Protein 2YIQ (pdb70)

Radius of gyration: 21.08 Å; Cα contacts (8 Å, |Δi|>4): 429; chains: 1; bounding box: 54×56×59 Å

Nearest PDB structures (foldseek):
  2yiq-assembly1_A-2  TM=1.004E+00  e=1.165E-51  Homo sapiens
  2ycf-assembly1_A  TM=1.003E+00  e=6.231E-49  Homo sapiens
  2ycr-assembly1_A-2  TM=1.003E+00  e=1.404E-48  Homo sapiens
  2yir-assembly1_A  TM=9.998E-01  e=2.165E-48  Homo sapiens
  2w7x-assembly1_A  TM=1.000E+00  e=4.621E-48  Homo sapiens

Sequence (280 aa):
VYPKALRDEYIMSKTLGGEVKLAFERKTCKKVAIKIISKVETEIEILKKLNHPCIIKIKNFFDAEDYYIVLELMEGGELFDKVVGNKRLKEATCKLYFYQMLLAVQYLHENGIIHRDLKPENVLLSSQEEDCLIKITDFGHSSKILGETSLMRTLCGTPTYLAPEVLVSVGTAGYNRAVDCWSLGVILFICLSGYPPFSEHRTQVSLKDQITSGKYNFIPEVWAEVSEKALDLVKKLLVVDPKARFTTEEALRHPWLQDEDMKRKFQDLLSEENESTALPQ

Foldseek 3Di:
DDDPVCVVFWAWDDFPEVTKTWIAGPVPRDIKIKNWAAPDVVQLVVLDPDDDQQAWHWDDWDDDNIIITITHDQAQAFQCVCLPPLHADDQLLLLLQLLSVLVQLVSQVVQQKAQLDDDRNQWGFNHVDSLTGIHGDDSPPMDGDDDDPLNVVVVDDCPPPDVVSVVCVVPPPLPSLSSLLNSLQRSVSRQQSDGQADPPPDDADSVRCLLVLPGDDDCVSCVPPDPQSVVLSSLSSDNRSVSRDHSVRSCVGPSNPDPVSVVSSVVNVVVVDDDDDDDD

Organism: Homo sapiens (NCBI:txid9606)

CATH classification: 3.30.200.20 (+1 more: 1.10.510.10)

Solvent-accessible surface area: 16206 Å² total; per-residue (Å²): 193,60,28,170,60,0,128,113,71,5,92,32,45,129,67,77,64,81,81,44,34,18,0,65,25,118,188,72,105,149,109,2,9,0,67,22,45,81,140,59,115,71,12,8,107,0,6,123,115,11,110,26,45,0,2,2,73,19,101,35,48,26,82,34,159,35,47,12,4,0,16,44,33,17,100,11,33,58,0,73,79,69,10,66,67,119,106,73,23,122,46,68,2,2,26,5,3,1,21,0,2,0,30,0,0,35,41,0,17,123,70,17,0,2,0,101,31,11,79,14,64,11,0,31,0,32,35,150,123,83,55,1,4,0,4,1,20,42,3,46,106,14,125,100,63,60,126,69,77,26,93,130,50,69,117,48,119,67,101,212,51,37,96,115,43,84,117,47,61,45,82,53,54,86,97,96,8,72,0,3,39,27,1,0,33,3,1,0,28,3,2,5,6,22,60,1,21,30,113,137,223,61,184,79,55,66,148,70,11,66,82,62,13,153,51,70,83,55,79,130,40,8,89,130,17,45,160,112,0,25,52,0,0,100,73,0,9,43,70,73,50,101,65,20,34,52,2,68,64,0,25,166,8,70,4,0,105,37,151,117,14,65,158,76,4,92,55,14,29,83,139,68,94,170,103,120,102,142,128,223

InterPro domains:
  IPR000253 Forkhead-associated (FHA) domain [PF00498] (113-191)
  IPR000253 Forkhead-associated (FHA) domain [PS50006] (113-175)
  IPR000253 Forkhead-associated (FHA) domain [SM00240] (112-175)
  IPR000719 Protein kinase domain [PF00069] (221-486)
  IPR000719 Protein kinase domain [PS50011] (220-486)
  IPR000719 Protein kinase domain [SM00220] (220-486)
  IPR008271 Serine/threonine-protein kinase, active site [PS00108] (343-355)
  IPR008984 SMAD/FHA domain superfamily [SSF49879] (92-205)
  IPR011009 Protein kinase-like domain superfamily [SSF56112] (213-500)

B-factor: mean 41.99, std 12.26, range [8.66, 93.45]

Structure (mmCIF, N/CA/C/O backbone):
data_2YIQ
#
_entry.id   2YIQ
#
_cell.length_a   90.610
_cell.length_b   90.610
_cell.length_c   93.555
_cell.angle_alpha   90.00
_cell.angle_beta   90.00
_cell.angle_gamma   120.00
#
_symmetry.space_group_name_H-M   'P 32 2 1'
#
loop_
_entity.id
_entity.type
_entity.pdbx_description
1 polymer 'SERINE/THREONINE-PROTEIN KINASE CHK2'
2 non-polymer (E)-5-(1-(2-CARBAMIMIDOYLHYDRAZONO)ETHYL)-N-(1H-INDOL-6-YL)-1H-INDOLE-2-CARBOXAMIDE
3 non-polymer 'NITRATE ION'
4 water water
#
loop_
_atom_site.group_PDB
_atom_site.id
_atom_site.type_symbol
_atom_site.label_atom_id
_atom_site.label_alt_id
_atom_site.label_comp_id
_atom_site.label_asym_id
_atom_site.label_entity_id
_atom_site.label_seq_id
_atom_site.pdbx_PDB_ins_code
_atom_site.Cartn_x
_atom_site.Cartn_y
_atom_site.Cartn_z
_atom_site.occupancy
_atom_site.B_iso_or_equiv
_atom_site.auth_seq_id
_atom_site.auth_comp_id
_atom_site.auth_asym_id
_atom_site.auth_atom_id
_atom_site.pdbx_PDB_model_num
ATOM 1 N N . VAL A 1 3 ? -53.405 41.645 19.078 1.00 45.24 211 VAL A N 1
ATOM 2 C CA . VAL A 1 3 ? -53.187 42.455 17.820 1.00 42.57 211 VAL A CA 1
ATOM 3 C C . VAL A 1 3 ? -51.698 42.777 17.657 1.00 42.08 211 VAL A C 1
ATOM 4 O O . VAL A 1 3 ? -50.945 42.711 18.617 1.00 43.23 211 VAL A O 1
ATOM 8 N N . TYR A 1 4 ? -51.283 43.115 16.448 1.00 40.21 212 TYR A N 1
ATOM 9 C CA . TYR A 1 4 ? -49.914 43.603 16.234 1.00 39.74 212 TYR A CA 1
ATOM 10 C C . TYR A 1 4 ? -49.756 44.981 16.853 1.00 39.03 212 TYR A C 1
ATOM 11 O O . TYR A 1 4 ? -50.725 45.747 16.869 1.00 39.11 212 TYR A O 1
ATOM 20 N N . PRO A 1 5 ? -48.537 45.323 17.320 1.00 39.45 213 PRO A N 1
ATOM 21 C CA . PRO A 1 5 ? -48.330 46.640 17.964 1.00 38.38 213 PRO A CA 1
ATOM 22 C C . PRO A 1 5 ? -48.525 47.777 16.979 1.00 36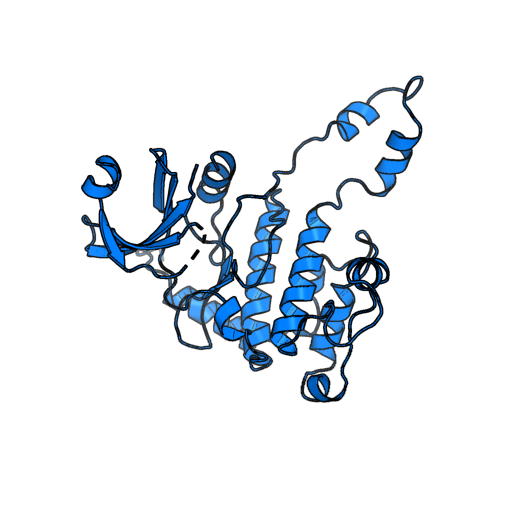.27 213 PRO A C 1
ATOM 23 O O . PRO A 1 5 ? -48.223 47.626 15.793 1.00 34.64 213 PRO A O 1
ATOM 27 N N . LYS A 1 6 ? -49.023 48.911 17.457 1.00 35.65 214 LYS A N 1
ATOM 28 C CA . LYS A 1 6 ? -49.351 50.016 16.546 1.00 34.90 214 LYS A CA 1
ATOM 29 C C . LYS A 1 6 ? -48.155 50.496 15.708 1.00 33.88 214 LYS A C 1
ATOM 30 O O . LYS A 1 6 ? -48.304 50.788 14.518 1.00 31.38 214 LYS A O 1
ATOM 36 N N . ALA A 1 7 ? -46.974 50.595 16.332 1.00 35.21 215 ALA A N 1
ATOM 37 C CA . ALA A 1 7 ? -45.793 51.073 15.596 1.00 34.90 215 ALA A CA 1
ATOM 38 C C . ALA A 1 7 ? -45.400 50.119 14.469 1.00 34.11 215 ALA A C 1
ATOM 39 O O . ALA A 1 7 ? -44.862 50.560 13.455 1.00 34.49 215 ALA A O 1
ATOM 41 N N . LEU A 1 8 ? -45.669 48.819 14.630 1.00 33.36 216 LEU A N 1
ATOM 42 C CA . LEU A 1 8 ? -45.410 47.861 13.544 1.00 32.81 216 LEU A CA 1
ATOM 43 C C . LEU A 1 8 ? -46.437 48.031 12.412 1.00 31.48 216 LEU A C 1
ATOM 44 O O . LEU A 1 8 ? -46.062 48.118 11.250 1.00 29.85 216 LEU A O 1
ATOM 49 N N . ARG A 1 9 ? -47.723 48.060 12.772 1.00 30.97 217 ARG A N 1
ATOM 50 C CA . ARG A 1 9 ? -48.788 48.366 11.823 1.00 31.29 217 ARG A CA 1
ATOM 51 C C . ARG A 1 9 ? -48.568 49.681 11.055 1.00 30.16 217 ARG A C 1
ATOM 52 O O . ARG A 1 9 ? -48.930 49.793 9.892 1.00 30.17 217 ARG A O 1
ATOM 60 N N . ASP A 1 10 ? -48.023 50.688 11.725 1.00 30.81 218 ASP A N 1
ATOM 61 C CA . ASP A 1 10 ? -47.788 51.967 11.088 1.00 31.85 218 ASP A CA 1
ATOM 62 C C . ASP A 1 10 ? -46.912 51.850 9.840 1.00 32.00 218 ASP A C 1
ATOM 63 O O . ASP A 1 10 ? -47.117 52.556 8.843 1.00 32.65 218 ASP A O 1
ATOM 68 N N . GLU A 1 11 ? -45.932 50.951 9.924 1.00 31.20 219 GLU A N 1
ATOM 69 C CA . GLU A 1 11 ? -44.937 50.804 8.864 1.00 31.88 219 GLU A CA 1
ATOM 70 C C . GLU A 1 11 ? -45.103 49.618 7.923 1.00 30.76 219 GLU A C 1
ATOM 71 O O . GLU A 1 11 ? -44.541 49.631 6.847 1.00 30.98 219 GLU A O 1
ATOM 77 N N . TYR A 1 12 ? -45.843 48.602 8.337 1.00 31.35 220 TYR A N 1
ATOM 78 C CA . TYR A 1 12 ? -45.924 47.324 7.627 1.00 31.61 220 TYR A CA 1
ATOM 79 C C . TYR A 1 12 ? -47.353 46.820 7.593 1.00 33.20 220 TYR A C 1
ATOM 80 O O . TYR A 1 12 ? -48.095 46.980 8.564 1.00 32.57 220 TYR A O 1
ATOM 89 N N . ILE A 1 13 ? -47.693 46.114 6.515 1.00 34.95 221 ILE A N 1
ATOM 90 C CA . ILE A 1 13 ? -48.924 45.325 6.476 1.00 36.63 221 ILE A CA 1
ATOM 91 C C . ILE A 1 13 ? -48.550 43.867 6.663 1.00 39.06 221 ILE A C 1
ATOM 92 O O . ILE A 1 13 ? -47.755 43.329 5.878 1.00 38.50 221 ILE A O 1
ATOM 97 N N . MET A 1 14 ? -49.097 43.226 7.698 1.00 41.46 222 MET A N 1
ATOM 98 C CA . MET A 1 14 ? -48.784 41.824 7.991 1.00 44.61 222 MET A CA 1
ATOM 99 C C . MET A 1 14 ? -49.579 40.838 7.156 1.00 46.39 222 MET A C 1
ATOM 100 O O . MET A 1 14 ? -50.736 41.075 6.830 1.00 46.67 222 MET A O 1
ATOM 105 N N . SER A 1 15 ? -48.955 39.703 6.851 1.00 48.10 223 SER A N 1
ATOM 106 C CA . SER A 1 15 ? -49.562 38.716 5.964 1.00 49.89 223 SER A CA 1
ATOM 107 C C . SER A 1 15 ? -49.391 37.295 6.506 1.00 51.50 223 SER A C 1
ATOM 108 O O . SER A 1 15 ? -49.354 37.086 7.720 1.00 51.27 223 SER A O 1
ATOM 111 N N . LYS A 1 16 ? -49.261 36.338 5.589 1.00 52.90 224 LYS A N 1
ATOM 112 C CA . LYS A 1 16 ? -49.282 34.917 5.898 1.00 54.69 224 LYS A CA 1
ATOM 113 C C . LYS A 1 16 ? -48.049 34.442 6.667 1.00 53.97 224 LYS A C 1
ATOM 114 O O . LYS A 1 16 ? -46.977 35.059 6.612 1.00 51.71 224 LYS A O 1
ATOM 120 N N . THR A 1 17 ? -48.236 33.345 7.392 1.00 54.89 225 THR A N 1
ATOM 121 C CA . THR A 1 17 ? -47.167 32.685 8.122 1.00 55.39 225 THR A CA 1
ATOM 122 C C . THR A 1 17 ? -46.298 31.939 7.111 1.00 55.69 225 THR A C 1
ATOM 123 O O . THR A 1 17 ? -46.812 31.186 6.280 1.00 56.99 225 THR A O 1
ATOM 127 N N . LEU A 1 18 ? -44.991 32.167 7.172 1.00 54.61 226 LEU A N 1
ATOM 128 C CA . LEU A 1 18 ? -44.035 31.465 6.308 1.00 55.72 226 LEU A CA 1
ATOM 129 C C . LEU A 1 18 ? -43.518 30.175 6.935 1.00 57.37 226 LEU A C 1
ATOM 130 O O . LEU A 1 18 ? -43.306 29.193 6.230 1.00 58.50 226 LEU A O 1
ATOM 135 N N . GLY A 1 19 ? -43.308 30.199 8.251 1.00 57.41 227 GLY A N 1
ATOM 136 C CA . GLY A 1 19 ? -42.819 29.037 9.014 1.00 59.75 227 GLY A CA 1
ATOM 137 C C . GLY A 1 19 ? -43.202 29.099 10.488 1.00 60.44 227 GLY A C 1
ATOM 138 O O . GLY A 1 19 ? -43.616 30.161 10.995 1.00 59.04 227 GLY A O 1
ATOM 139 N N . GLY A 1 24 ? -41.999 30.976 18.521 1.00 63.80 232 GLY A N 1
ATOM 140 C CA . GLY A 1 24 ? -41.587 31.663 17.301 1.00 61.32 232 GLY A CA 1
ATOM 141 C C . GLY A 1 24 ? -42.543 31.409 16.146 1.00 60.88 232 GLY A C 1
ATOM 142 O O . GLY A 1 24 ? -43.182 30.350 16.070 1.00 63.69 232 GLY A O 1
ATOM 143 N N . GLU A 1 25 ? -42.664 32.402 15.276 1.00 57.43 233 GLU A N 1
ATOM 144 C CA . GLU A 1 25 ? -43.255 32.261 13.953 1.00 55.59 233 GLU A CA 1
ATOM 145 C C . GLU A 1 25 ? -42.499 33.237 13.033 1.00 51.95 233 GLU A C 1
ATOM 146 O O . GLU A 1 25 ? -41.892 34.192 13.517 1.00 49.27 233 GLU A O 1
ATOM 152 N N . VAL A 1 26 ? -42.520 32.972 11.727 1.00 50.19 234 VAL A N 1
ATOM 153 C CA . VAL A 1 26 ? -42.049 33.938 10.732 1.00 47.48 234 VAL A CA 1
ATOM 154 C C . VAL A 1 26 ? -43.220 34.297 9.832 1.00 46.49 234 VAL A C 1
ATOM 155 O O . VAL A 1 26 ? -43.871 33.421 9.253 1.00 47.26 234 VAL A O 1
ATOM 159 N N . LYS A 1 27 ? -43.492 35.590 9.745 1.00 45.03 235 LYS A N 1
ATOM 160 C CA . LYS A 1 27 ? -44.588 36.115 8.925 1.00 44.66 235 LYS A CA 1
ATOM 161 C C . LYS A 1 27 ? -44.059 36.846 7.703 1.00 43.21 235 LYS A C 1
ATOM 162 O O . LYS A 1 27 ? -43.040 37.527 7.771 1.00 40.83 235 LYS A O 1
ATOM 168 N N . LEU A 1 28 ? -44.771 36.723 6.590 1.00 42.92 236 LEU A N 1
ATOM 169 C CA . LEU A 1 28 ? -44.574 37.633 5.469 1.00 41.69 236 LEU A CA 1
ATOM 170 C C . LEU A 1 28 ? -45.236 38.963 5.838 1.00 40.16 236 LEU A C 1
ATOM 171 O O . LEU A 1 28 ? -46.299 38.964 6.458 1.00 41.01 236 LEU A O 1
ATOM 176 N N . ALA A 1 29 ? -44.596 40.078 5.471 1.00 37.21 237 ALA A N 1
ATOM 177 C CA . ALA A 1 29 ? -45.187 41.408 5.604 1.00 35.27 237 ALA A CA 1
ATOM 178 C C . ALA A 1 29 ? -44.749 42.290 4.423 1.00 34.46 237 ALA A C 1
ATOM 179 O O . ALA A 1 29 ? -43.789 41.965 3.707 1.00 33.83 237 ALA A O 1
ATOM 181 N N . PHE A 1 30 ? -45.428 43.420 4.226 1.00 33.71 238 PHE A N 1
ATOM 182 C CA . PHE A 1 30 ? -45.022 44.349 3.171 1.00 33.35 238 PHE A CA 1
ATOM 183 C C . PHE A 1 30 ? -44.685 45.665 3.841 1.00 32.18 238 PHE A C 1
ATOM 184 O O . PHE A 1 30 ? -45.486 46.177 4.654 1.00 30.86 238 PHE A O 1
ATOM 192 N N . GLU A 1 31 ? -43.503 46.197 3.553 1.00 30.11 239 GLU A N 1
ATOM 193 C CA . GLU A 1 31 ? -43.130 47.495 4.058 1.00 31.12 239 GLU A CA 1
ATOM 194 C C . GLU A 1 31 ? -43.959 48.516 3.285 1.00 31.60 239 GLU A C 1
ATOM 195 O O . GLU A 1 31 ? -43.981 48.477 2.070 1.00 31.02 239 GLU A O 1
ATOM 201 N N . ARG A 1 32 ? -44.677 49.401 3.986 1.00 30.78 240 ARG A N 1
ATOM 202 C CA . ARG A 1 32 ? -45.623 50.287 3.283 1.00 31.02 240 ARG A CA 1
ATOM 203 C C . ARG A 1 32 ? -44.900 51.261 2.363 1.00 32.36 240 ARG A C 1
ATOM 204 O O . ARG A 1 32 ? -45.352 51.515 1.215 1.00 32.52 240 ARG A O 1
ATOM 212 N N . LYS A 1 33 ? -43.756 51.742 2.840 1.00 32.29 241 LYS A N 1
ATOM 213 C CA . LYS A 1 33 ? -42.975 52.758 2.139 1.00 35.94 241 LYS A CA 1
ATOM 214 C C . LYS A 1 33 ? -42.548 52.298 0.732 1.00 35.92 241 LYS A C 1
ATOM 215 O O . LYS A 1 33 ? -42.555 53.085 -0.216 1.00 37.24 241 LYS A O 1
ATOM 221 N N . THR A 1 34 ? -42.172 51.031 0.620 1.00 35.86 242 THR A N 1
ATOM 222 C CA . THR A 1 34 ? -41.581 50.518 -0.623 1.00 37.10 242 THR A CA 1
ATOM 223 C C . THR A 1 34 ? -42.469 49.524 -1.384 1.00 37.33 242 THR A C 1
ATOM 224 O O . THR A 1 34 ? -42.189 49.203 -2.539 1.00 36.83 242 THR A O 1
ATOM 228 N N . CYS A 1 35 ? -43.531 49.048 -0.723 1.00 36.24 243 CYS A N 1
ATOM 229 C CA . CYS A 1 35 ? -44.364 47.942 -1.210 1.00 38.79 243 CYS A CA 1
ATOM 230 C C . CYS A 1 35 ? -43.577 46.648 -1.466 1.00 40.47 243 CYS A C 1
ATOM 231 O O . CYS A 1 35 ? -43.974 45.850 -2.315 1.00 44.97 243 CYS A O 1
ATOM 234 N N . LYS A 1 36 ? -42.468 46.470 -0.768 1.00 39.84 244 LYS A N 1
ATOM 235 C CA . LYS A 1 36 ? -41.628 45.289 -0.940 1.00 41.78 244 LYS A CA 1
ATOM 236 C C . LYS A 1 36 ? -41.780 44.358 0.256 1.00 39.81 244 LYS A C 1
ATOM 237 O O . LYS A 1 36 ? -42.139 44.782 1.348 1.00 38.22 244 LYS A O 1
ATOM 243 N N . LYS A 1 37 ? -41.512 43.085 0.008 1.00 40.75 245 LYS A N 1
ATOM 244 C CA . LYS A 1 37 ? -41.687 42.023 0.980 1.00 40.71 245 LYS A CA 1
ATOM 245 C C . LYS A 1 37 ? -40.569 41.994 2.003 1.00 38.95 245 LYS A C 1
ATOM 246 O O . LYS A 1 37 ? -39.397 42.227 1.692 1.00 39.39 245 LYS A O 1
ATOM 252 N N . VAL A 1 38 ? -40.937 41.694 3.238 1.00 37.41 246 VAL A N 1
ATOM 253 C CA . VAL A 1 38 ? -39.956 41.513 4.305 1.00 36.57 246 VAL A CA 1
ATOM 254 C C . VAL A 1 38 ? -40.391 40.276 5.076 1.00 36.65 246 VAL A C 1
ATOM 255 O O . VAL A 1 38 ? -41.496 39.786 4.879 1.00 35.89 246 VAL A O 1
ATOM 259 N N . ALA A 1 39 ? -39.523 39.760 5.935 1.00 36.62 247 ALA A N 1
ATOM 260 C CA . ALA A 1 39 ? -39.914 38.667 6.807 1.00 37.98 247 ALA A CA 1
ATOM 261 C C . ALA A 1 39 ? -39.894 39.208 8.204 1.00 38.32 247 ALA A C 1
ATOM 262 O O . ALA A 1 39 ? -38.978 39.965 8.583 1.00 38.85 247 ALA A O 1
ATOM 264 N N . ILE A 1 40 ? -40.870 38.808 8.995 1.00 37.70 248 ILE A N 1
ATOM 265 C CA . ILE A 1 40 ? -40.902 39.288 10.362 1.00 37.79 248 ILE A CA 1
ATOM 266 C C . ILE A 1 40 ? -40.859 38.125 11.323 1.00 38.26 248 ILE A C 1
ATOM 267 O O . ILE A 1 40 ? -41.781 37.301 11.354 1.00 39.95 248 ILE A O 1
ATOM 272 N N . LYS A 1 41 ? -39.765 38.041 12.076 1.00 39.10 249 LYS A N 1
ATOM 273 C CA . LYS A 1 41 ? -39.599 36.976 13.063 1.00 39.65 249 LYS A CA 1
ATOM 274 C C . LYS A 1 41 ? -40.235 37.439 14.366 1.00 40.57 249 LYS A C 1
ATOM 275 O O . LYS A 1 41 ? -39.894 38.501 14.889 1.00 40.21 249 LYS A O 1
ATOM 281 N N . ILE A 1 42 ? -41.181 36.651 14.869 1.00 41.97 250 ILE A N 1
ATOM 282 C CA . ILE A 1 42 ? -41.828 36.941 16.130 1.00 43.67 250 ILE A CA 1
ATOM 283 C C . ILE A 1 42 ? -41.314 35.984 17.204 1.00 46.05 250 ILE A C 1
ATOM 284 O O . ILE A 1 42 ? -41.450 34.756 17.073 1.00 47.03 250 ILE A O 1
ATOM 289 N N . ILE A 1 43 ? -40.764 36.561 18.263 1.00 46.61 251 ILE A N 1
ATOM 290 C CA . ILE A 1 43 ? -40.264 35.794 19.400 1.00 50.08 251 ILE A CA 1
ATOM 291 C C . ILE A 1 43 ? -41.124 36.142 20.603 1.00 52.76 251 ILE A C 1
ATOM 292 O O . ILE A 1 43 ? -41.180 37.298 21.024 1.00 51.75 251 ILE A O 1
ATOM 297 N N . SER A 1 44 ? -41.819 35.137 21.130 1.00 57.04 252 SER A N 1
ATOM 298 C CA . SER A 1 44 ? -42.703 35.341 22.268 1.00 61.36 252 SER A CA 1
ATOM 299 C C . SER A 1 44 ? -41.894 35.577 23.530 1.00 63.59 252 SER A C 1
ATOM 300 O O . SER A 1 44 ? -40.876 34.922 23.744 1.00 64.14 252 SER A O 1
ATOM 303 N N . LYS A 1 45 ? -42.341 36.535 24.343 1.00 65.71 253 LYS A N 1
ATOM 304 C CA . LYS A 1 45 ? -41.698 36.808 25.626 1.00 68.43 253 LYS A CA 1
ATOM 305 C C . LYS A 1 45 ? -42.186 35.824 26.689 1.00 71.97 253 LYS A C 1
ATOM 306 O O . LYS A 1 45 ? -43.394 35.600 26.835 1.00 74.44 253 LYS A O 1
ATOM 312 N N . VAL A 1 62 ? -32.168 38.844 23.478 1.00 52.12 270 VAL A N 1
ATOM 313 C CA . VAL A 1 62 ? -32.688 39.312 22.188 1.00 50.30 270 VAL A CA 1
ATOM 314 C C . VAL A 1 62 ? -32.077 40.690 21.911 1.00 50.04 270 VAL A C 1
ATOM 315 O O . VAL A 1 62 ? -31.728 41.024 20.783 1.00 47.50 270 VAL A O 1
ATOM 319 N N . GLU A 1 63 ? -31.925 41.472 22.973 1.00 52.78 271 GLU A N 1
ATOM 320 C CA . GLU A 1 63 ? -31.321 42.798 22.883 1.00 54.08 271 GLU A CA 1
ATOM 321 C C . GLU A 1 63 ? -29.903 42.718 22.309 1.00 52.76 271 GLU A C 1
ATOM 322 O O . GLU A 1 63 ? -29.535 43.530 21.461 1.00 52.31 271 GLU A O 1
ATOM 328 N N . THR A 1 64 ? -29.137 41.721 22.760 1.00 51.69 272 THR A N 1
ATOM 329 C CA . THR A 1 64 ? -27.797 41.425 22.260 1.00 50.68 272 THR A CA 1
ATOM 330 C C . THR A 1 64 ? -27.811 40.907 20.824 1.00 46.37 272 THR A C 1
ATOM 331 O O . THR A 1 64 ? -26.907 41.192 20.034 1.00 44.35 272 THR A O 1
ATOM 335 N N . GLU A 1 65 ? -28.825 40.112 20.505 1.00 43.45 273 GLU A N 1
ATOM 336 C CA . GLU A 1 65 ? -28.950 39.599 19.167 1.00 40.12 273 GLU A CA 1
ATOM 337 C C . GLU A 1 65 ? -29.127 40.787 18.203 1.00 38.79 273 GLU A C 1
ATOM 338 O O . GLU A 1 65 ? -28.477 40.861 17.168 1.00 36.60 273 GLU A O 1
ATOM 344 N N . ILE A 1 66 ? -29.996 41.724 18.572 1.00 40.19 274 ILE A N 1
ATOM 345 C CA . ILE A 1 66 ? -30.248 42.908 17.737 1.00 41.21 274 ILE A CA 1
ATOM 346 C C . ILE A 1 66 ? -28.974 43.725 17.530 1.00 41.41 274 ILE A C 1
ATOM 347 O O . ILE A 1 66 ? -28.622 44.065 16.394 1.00 40.02 274 ILE A O 1
ATOM 352 N N . GLU A 1 67 ? -28.276 43.998 18.628 1.00 44.45 275 GLU A N 1
ATOM 353 C CA . GLU A 1 67 ? -27.002 44.740 18.556 1.00 46.69 275 GLU A CA 1
ATOM 354 C C . GLU A 1 67 ? -25.957 44.019 17.705 1.00 45.68 275 GLU A C 1
ATOM 355 O O . GLU A 1 67 ? -25.256 44.646 16.903 1.00 45.78 275 GLU A O 1
ATOM 361 N N . ILE A 1 68 ? -25.866 42.701 17.848 1.00 45.05 276 ILE A N 1
ATOM 362 C CA . ILE A 1 68 ? -25.058 41.918 16.918 1.00 44.67 276 ILE A CA 1
ATOM 363 C C . ILE A 1 68 ? -25.518 42.061 15.465 1.00 43.59 276 ILE A C 1
ATOM 364 O O . ILE A 1 68 ? -24.713 42.388 14.598 1.00 43.94 276 ILE A O 1
ATOM 369 N N . LEU A 1 69 ? -26.792 41.806 15.182 1.00 43.18 277 LEU A N 1
ATOM 370 C CA . LEU A 1 69 ? -27.276 41.875 13.801 1.00 42.59 277 LEU A CA 1
ATOM 371 C C . LEU A 1 69 ? -27.046 43.241 13.164 1.00 43.58 277 LEU A C 1
ATOM 372 O O . LEU A 1 69 ? -26.721 43.327 11.966 1.00 43.22 277 LEU A O 1
ATOM 377 N N . LYS A 1 70 ? -27.209 44.309 13.955 1.00 43.81 278 LYS A N 1
ATOM 378 C CA . LYS A 1 70 ? -27.017 45.665 13.435 1.00 45.81 278 LYS A CA 1
ATOM 379 C C . LYS A 1 70 ? -25.593 45.950 13.008 1.00 46.36 278 LYS A C 1
ATOM 380 O O . LYS A 1 70 ? -25.385 46.743 12.107 1.00 47.02 278 LYS A O 1
ATOM 386 N N . LYS A 1 71 ? -24.617 45.355 13.680 1.00 46.90 279 LYS A N 1
ATOM 387 C CA . LYS A 1 71 ? -23.226 45.700 13.398 1.00 48.27 279 LYS A CA 1
ATOM 388 C C . LYS A 1 71 ? -22.558 44.810 12.346 1.00 47.51 279 LYS A C 1
ATOM 389 O O . LYS A 1 71 ? -21.530 45.185 11.764 1.00 48.60 279 LYS A O 1
ATOM 395 N N . LEU A 1 72 ? -23.132 43.638 12.101 1.00 44.21 280 LEU A N 1
ATOM 396 C CA . LEU A 1 72 ? -22.549 42.719 11.119 1.00 42.98 280 LEU A CA 1
ATOM 397 C C . LEU A 1 72 ? -22.960 43.135 9.696 1.00 41.78 280 LEU A C 1
ATOM 398 O O . LEU A 1 72 ? -24.057 43.663 9.492 1.00 42.37 280 LEU A O 1
ATOM 403 N N . ASN A 1 73 ? -22.069 42.895 8.734 1.00 40.28 281 ASN A N 1
ATOM 404 C CA . ASN A 1 73 ? -22.293 43.302 7.343 1.00 39.48 281 ASN A CA 1
ATOM 405 C C . ASN A 1 73 ? -21.561 42.321 6.455 1.00 38.10 281 ASN A C 1
ATOM 406 O O . ASN A 1 73 ? -20.373 42.488 6.132 1.00 38.12 281 ASN A O 1
ATOM 411 N N . HIS A 1 74 ? -22.259 41.248 6.114 1.00 35.88 282 HIS A N 1
ATOM 412 C CA . HIS A 1 74 ? -21.696 40.223 5.237 1.00 34.31 282 HIS A CA 1
ATOM 413 C C . HIS A 1 74 ? -22.812 39.667 4.360 1.00 34.19 282 HIS A C 1
ATOM 414 O O . HIS A 1 74 ? -23.933 39.508 4.827 1.00 32.36 282 HIS A O 1
ATOM 421 N N . PRO A 1 75 ? -22.492 39.348 3.084 1.00 35.44 283 PRO A N 1
ATOM 422 C CA . PRO A 1 75 ? -23.533 38.898 2.155 1.00 36.52 283 PRO A CA 1
ATOM 423 C C . PRO A 1 75 ? -24.171 37.562 2.552 1.00 35.13 283 PRO A C 1
ATOM 424 O O . PRO A 1 75 ? -25.265 37.277 2.105 1.00 35.50 283 PRO A O 1
ATOM 428 N N . CYS A 1 76 ? -23.532 36.794 3.442 1.00 33.04 284 CYS A N 1
ATOM 429 C CA . CYS A 1 76 ? -24.073 35.494 3.883 1.00 31.91 284 CYS A CA 1
ATOM 430 C C . CYS A 1 76 ? -24.601 35.492 5.330 1.00 31.10 284 CYS A C 1
ATOM 431 O O . CYS A 1 76 ? -24.738 34.425 5.939 1.00 31.63 284 CYS A O 1
ATOM 434 N N . ILE A 1 77 ? -24.895 36.687 5.842 1.00 30.70 285 ILE A N 1
ATOM 435 C CA . ILE A 1 77 ? -25.485 36.873 7.156 1.00 30.99 285 ILE A CA 1
ATOM 436 C C . ILE A 1 77 ? -26.690 37.777 7.012 1.00 32.07 285 ILE A C 1
ATOM 437 O O . ILE A 1 77 ? -26.607 38.851 6.400 1.00 33.14 285 ILE A O 1
ATOM 442 N N . ILE A 1 78 ? -27.815 37.302 7.517 1.00 32.10 286 ILE A N 1
ATOM 443 C CA . ILE A 1 78 ? -29.081 38.024 7.382 1.00 33.71 286 ILE A CA 1
ATOM 444 C C . ILE A 1 78 ? -28.981 39.451 7.970 1.00 34.64 286 ILE A C 1
ATOM 445 O O . ILE A 1 78 ? -28.314 39.659 8.979 1.00 34.40 286 ILE A O 1
ATOM 450 N N . LYS A 1 79 ? -29.594 40.432 7.302 1.00 35.96 287 LYS A N 1
ATOM 451 C CA . LYS A 1 79 ? -29.595 41.817 7.779 1.00 37.43 287 LYS A CA 1
ATOM 452 C C . LYS A 1 79 ? -30.902 42.173 8.459 1.00 37.02 287 LYS A C 1
ATOM 453 O O . LYS A 1 79 ? -31.977 41.743 8.027 1.00 37.14 287 LYS A O 1
ATOM 459 N N . ILE A 1 80 ? -30.804 42.950 9.530 1.00 36.72 288 ILE A N 1
ATOM 460 C CA . ILE A 1 80 ? -31.969 43.410 10.235 1.00 36.84 288 ILE A CA 1
ATOM 461 C C . ILE A 1 80 ? -32.423 44.732 9.628 1.00 37.04 288 ILE A C 1
ATOM 462 O O . ILE A 1 80 ? -31.599 45.605 9.321 1.00 36.96 288 ILE A O 1
ATOM 467 N N . LYS A 1 81 ? -33.731 44.860 9.458 1.00 35.21 289 LYS A N 1
ATOM 468 C CA . LYS A 1 81 ? -34.325 46.054 8.888 1.00 35.67 289 LYS A CA 1
ATOM 469 C C . LYS A 1 81 ? -35.027 46.901 9.926 1.00 35.20 289 LYS A C 1
ATOM 470 O O . LYS A 1 81 ? -35.099 48.123 9.778 1.00 35.25 289 LYS A O 1
ATOM 476 N N . ASN A 1 82 ? -35.583 46.248 10.940 1.00 33.73 290 ASN A N 1
ATOM 477 C CA . ASN A 1 82 ? -36.348 46.934 11.981 1.00 34.62 290 ASN A CA 1
ATOM 478 C C . ASN A 1 82 ? -36.561 46.040 13.190 1.00 34.83 290 ASN A C 1
ATOM 479 O O . ASN A 1 82 ? -36.358 44.825 13.114 1.00 34.47 290 ASN A O 1
ATOM 484 N N . PHE A 1 83 ? -36.965 46.644 14.306 1.00 36.51 291 PHE A N 1
ATOM 485 C CA . PHE A 1 83 ? -37.124 45.930 15.559 1.00 37.73 291 PHE A CA 1
ATOM 486 C C . PHE A 1 83 ? -38.210 46.597 16.382 1.00 38.82 291 PHE A C 1
ATOM 487 O O . PHE A 1 83 ? -38.235 47.813 16.496 1.00 37.69 291 PHE A O 1
ATOM 495 N N . PHE A 1 84 ? -39.132 45.790 16.901 1.00 39.13 292 PHE A N 1
ATOM 496 C CA . PHE A 1 84 ? -40.184 46.286 17.786 1.00 41.12 292 PHE A CA 1
ATOM 497 C C . PHE A 1 84 ? -40.233 45.399 19.014 1.00 43.54 292 PHE A C 1
ATOM 498 O O . PHE A 1 84 ? -40.377 44.185 18.906 1.00 44.14 292 PHE A O 1
ATOM 506 N N . ASP A 1 85 ? -40.081 46.040 20.167 1.00 46.72 293 ASP A N 1
ATOM 507 C CA . ASP A 1 85 ? -40.123 45.420 21.488 1.00 50.54 293 ASP A CA 1
ATOM 508 C C . ASP A 1 85 ? -41.466 45.777 22.136 1.00 51.75 293 ASP A C 1
ATOM 509 O O . ASP A 1 85 ? -41.650 46.878 22.673 1.00 52.58 293 ASP A O 1
ATOM 514 N N . ALA A 1 86 ? -42.406 44.837 22.058 1.00 52.13 294 ALA A N 1
ATOM 515 C CA . ALA A 1 86 ? -43.785 45.076 22.466 1.00 54.08 294 ALA A CA 1
ATOM 516 C C . ALA A 1 86 ? -44.253 43.940 23.379 1.00 56.22 294 ALA A C 1
ATOM 517 O O . ALA A 1 86 ? -43.493 43.510 24.249 1.00 58.39 294 ALA A O 1
ATOM 519 N N . GLU A 1 87 ? -45.477 43.441 23.208 1.00 56.98 295 GLU A N 1
ATOM 520 C CA . GLU A 1 87 ? -45.908 42.268 23.988 1.00 59.42 295 GLU A CA 1
ATOM 521 C C . GLU A 1 87 ? -45.021 41.054 23.647 1.00 58.63 295 GLU A C 1
ATOM 522 O O . GLU A 1 87 ? -44.688 40.225 24.504 1.00 59.79 295 GLU A O 1
ATOM 528 N N . ASP A 1 88 ? -44.628 40.988 22.377 1.00 55.57 296 ASP A N 1
ATOM 529 C CA . ASP A 1 88 ? -43.653 40.046 21.881 1.00 53.87 296 ASP A CA 1
ATOM 530 C C . ASP A 1 88 ? -42.564 40.878 21.183 1.00 51.32 296 ASP A C 1
ATOM 531 O O . ASP A 1 88 ? -42.739 42.083 20.964 1.00 50.05 296 ASP A O 1
ATOM 536 N N . TYR A 1 89 ? -41.451 40.245 20.838 1.00 49.52 297 TYR A N 1
ATOM 537 C CA . TYR A 1 89 ? -40.432 40.883 19.996 1.00 47.05 297 TYR A CA 1
ATOM 538 C C . TYR A 1 89 ? -40.746 40.642 18.558 1.00 44.19 297 TYR A C 1
ATOM 539 O O . TYR A 1 89 ? -41.185 39.549 18.190 1.00 43.63 297 TYR A O 1
ATOM 548 N N . TYR A 1 90 ? -40.496 41.667 17.741 1.00 42.06 298 TYR A N 1
ATOM 549 C CA . TYR A 1 90 ? -40.665 41.581 16.293 1.00 40.40 298 TYR A CA 1
ATOM 550 C C . TYR A 1 90 ? -39.367 41.992 15.658 1.00 39.07 298 TYR A C 1
ATOM 551 O O . TYR A 1 90 ? -38.923 43.123 15.831 1.00 39.08 298 TYR A O 1
ATOM 560 N N . ILE A 1 91 ? -38.746 41.061 14.946 1.00 38.37 299 ILE A N 1
ATOM 561 C CA . ILE A 1 91 ? -37.513 41.359 14.235 1.00 37.48 299 ILE A CA 1
ATOM 562 C C . ILE A 1 91 ? -37.848 41.365 12.759 1.00 36.14 299 ILE A C 1
ATOM 563 O O . ILE A 1 91 ? -38.254 40.338 12.189 1.00 37.34 299 ILE A O 1
ATOM 568 N N . VAL A 1 92 ? -37.721 42.532 12.139 1.00 34.84 300 VAL A N 1
ATOM 569 C CA . VAL A 1 92 ? -37.953 42.648 10.702 1.00 33.28 300 VAL A CA 1
ATOM 570 C C . VAL A 1 92 ? -36.647 42.408 9.934 1.00 32.75 300 VAL A C 1
ATOM 571 O O . VAL A 1 92 ? -35.629 43.102 10.167 1.00 32.30 300 VAL A O 1
ATOM 575 N N . LEU A 1 93 ? -36.701 41.458 9.007 1.00 39.61 301 LEU A N 1
ATOM 576 C CA . LEU A 1 93 ? -35.541 41.016 8.241 1.00 39.47 301 LEU A CA 1
ATOM 577 C C . LEU A 1 93 ? -35.820 41.052 6.756 1.00 40.17 301 LEU A C 1
ATOM 578 O O . LEU A 1 93 ? -36.990 41.130 6.302 1.00 39.45 301 LEU A O 1
ATOM 583 N N . GLU A 1 94 ? -34.748 40.996 5.969 1.00 40.22 302 GLU A N 1
ATOM 584 C CA . GLU A 1 94 ? -34.928 40.740 4.539 1.00 42.25 302 GLU A CA 1
ATOM 585 C C . GLU A 1 94 ? -35.569 39.347 4.372 1.00 40.90 302 GLU A C 1
ATOM 586 O O . GLU A 1 94 ? -35.329 38.425 5.181 1.00 39.78 302 GLU A O 1
ATOM 592 N N . LEU A 1 95 ? -36.430 39.249 3.374 1.00 40.87 303 LEU A N 1
ATOM 593 C CA . LEU A 1 95 ? -37.112 38.014 3.048 1.00 41.47 303 LEU A CA 1
ATOM 594 C C . LEU A 1 95 ? -36.217 37.159 2.157 1.00 39.55 303 LEU A C 1
ATOM 595 O O . LEU A 1 95 ? -35.796 37.587 1.085 1.00 40.07 303 LEU A O 1
ATOM 600 N N . MET A 1 96 ? -35.985 35.948 2.596 1.00 37.77 304 MET A N 1
ATOM 601 C CA . MET A 1 96 ? -35.232 34.999 1.804 1.00 38.03 304 MET A CA 1
ATOM 602 C C . MET A 1 96 ? -36.270 34.055 1.212 1.00 39.62 304 MET A C 1
ATOM 603 O O . MET A 1 96 ? -36.870 33.249 1.921 1.00 38.18 304 MET A O 1
ATOM 608 N N . GLU A 1 97 ? -36.498 34.208 -0.094 1.00 41.39 305 GLU A N 1
ATOM 609 C CA . GLU A 1 97 ? -37.570 33.504 -0.785 1.00 45.11 305 GLU A CA 1
ATOM 610 C C . GLU A 1 97 ? -37.462 31.979 -0.780 1.00 44.75 305 GLU A C 1
ATOM 611 O O . GLU A 1 97 ? -38.470 31.285 -0.952 1.00 46.06 305 GLU A O 1
ATOM 617 N N . GLY A 1 98 ? -36.243 31.466 -0.629 1.00 42.92 306 GLY A N 1
ATOM 618 C CA . GLY A 1 98 ? -35.996 30.024 -0.743 1.00 43.12 306 GLY A CA 1
ATOM 619 C C . GLY A 1 98 ? -36.333 29.247 0.517 1.00 43.14 306 GLY A C 1
ATOM 620 O O . GLY A 1 98 ? -36.307 28.013 0.516 1.00 43.16 306 GLY A O 1
ATOM 621 N N . GLY A 1 99 ? -36.597 29.966 1.613 1.00 41.38 307 GLY A N 1
ATOM 622 C CA . GLY A 1 99 ? -36.942 29.309 2.869 1.00 41.01 307 GLY A CA 1
ATOM 623 C C . GLY A 1 99 ? -35.715 28.729 3.566 1.00 39.48 307 GLY A C 1
ATOM 624 O O . GLY A 1 99 ? -34.583 29.150 3.300 1.00 38.24 307 GLY A O 1
ATOM 625 N N . GLU A 1 100 ? -35.944 27.763 4.449 1.00 39.15 308 GLU A N 1
ATOM 626 C CA . GLU A 1 100 ? -34.866 27.203 5.314 1.00 38.80 308 GLU A CA 1
ATOM 627 C C . GLU A 1 100 ? -34.196 26.031 4.642 1.00 38.34 308 GLU A C 1
ATOM 628 O O . GLU A 1 100 ? -34.873 25.259 3.950 1.00 39.09 308 GLU A O 1
ATOM 634 N N . LEU A 1 101 ? -32.896 25.856 4.879 1.00 36.40 309 LEU A N 1
ATOM 635 C CA . LEU A 1 101 ? -32.176 24.668 4.376 1.00 36.89 309 LEU A CA 1
ATOM 636 C C . LEU A 1 101 ? -32.786 23.365 4.899 1.00 38.30 309 LEU A C 1
ATOM 637 O O . LEU A 1 101 ? -32.782 22.324 4.198 1.00 39.03 309 LEU A O 1
ATOM 642 N N . PHE A 1 102 ? -33.316 23.412 6.124 1.00 38.15 310 PHE A N 1
ATOM 643 C CA . PHE A 1 102 ? -33.936 22.235 6.719 1.00 39.87 310 PHE A CA 1
ATOM 644 C C . PHE A 1 102 ? -34.902 21.543 5.747 1.00 42.58 310 PHE A C 1
ATOM 645 O O . PHE A 1 102 ? -34.884 20.308 5.596 1.00 41.79 310 PHE A O 1
ATOM 653 N N . ASP A 1 103 ? -35.701 22.345 5.050 1.00 44.46 311 ASP A N 1
ATOM 654 C CA . ASP A 1 103 ? -36.739 21.791 4.167 1.00 48.39 311 ASP A CA 1
ATOM 655 C C . ASP A 1 103 ? -36.169 21.124 2.915 1.00 48.72 311 ASP A C 1
ATOM 656 O O . ASP A 1 103 ? -36.851 20.322 2.287 1.00 50.73 311 ASP A O 1
ATOM 661 N N . LYS A 1 104 ? -34.909 21.417 2.586 1.00 47.11 312 LYS A N 1
ATOM 662 C CA . LYS A 1 104 ? -34.209 20.750 1.479 1.00 48.36 312 LYS A CA 1
ATOM 663 C C . LYS A 1 104 ? -33.575 19.417 1.863 1.00 48.95 312 LYS A C 1
ATOM 664 O O . LYS A 1 104 ? -33.261 18.608 0.981 1.00 50.63 312 LYS A O 1
ATOM 670 N N . VAL A 1 105 ? -33.392 19.168 3.156 1.00 47.48 313 VAL A N 1
ATOM 671 C CA . VAL A 1 105 ? -32.710 17.939 3.589 1.00 48.48 313 VAL A CA 1
ATOM 672 C C . VAL A 1 105 ? -33.551 17.009 4.473 1.00 51.23 313 VAL A C 1
ATOM 673 O O . VAL A 1 105 ? -33.079 15.944 4.883 1.00 51.95 313 VAL A O 1
ATOM 677 N N . VAL A 1 106 ? -34.782 17.404 4.778 1.00 52.95 314 VAL A N 1
ATOM 678 C CA . VAL A 1 106 ? -35.627 16.602 5.660 1.00 56.09 314 VAL A CA 1
ATOM 679 C C . VAL A 1 106 ? -36.170 15.366 4.923 1.00 58.81 314 VAL A C 1
ATOM 680 O O . VAL A 1 106 ? -36.217 15.342 3.691 1.00 59.44 314 VAL A O 1
ATOM 684 N N . GLY A 1 107 ? -36.544 14.336 5.683 1.00 61.45 315 GLY A N 1
ATOM 685 C CA . GLY A 1 107 ? -37.079 13.087 5.112 1.00 64.84 315 GLY A CA 1
ATOM 686 C C . GLY A 1 107 ? -36.121 12.419 4.137 1.00 66.09 315 GLY A C 1
ATOM 687 O O . GLY A 1 107 ? -36.528 11.978 3.055 1.00 67.48 315 GLY A O 1
ATOM 688 N N . ASN A 1 108 ? -34.837 12.385 4.512 1.00 65.07 316 ASN A N 1
ATOM 689 C CA . ASN A 1 108 ? -33.789 11.708 3.731 1.00 66.26 316 ASN A CA 1
ATOM 690 C C . ASN A 1 108 ? -33.459 12.309 2.364 1.00 66.34 316 ASN A C 1
ATOM 691 O O . ASN A 1 108 ? -32.738 11.687 1.567 1.00 67.37 316 ASN A O 1
ATOM 696 N N . LYS A 1 109 ? -33.995 13.497 2.087 1.00 65.62 317 LYS A N 1
ATOM 697 C CA . LYS A 1 109 ? -33.709 14.172 0.836 1.00 65.59 317 LYS A CA 1
ATOM 698 C C . LYS A 1 109 ? -32.272 14.643 0.910 1.00 63.73 317 LYS A C 1
ATOM 699 O O . LYS A 1 109 ? -31.783 15.031 1.978 1.00 62.11 317 LYS A O 1
ATOM 705 N N . ARG A 1 110 ? -31.577 14.573 -0.216 1.00 64.12 318 ARG A N 1
ATOM 706 C CA . ARG A 1 110 ? -30.206 15.052 -0.232 1.00 61.82 318 ARG A CA 1
ATOM 707 C C . ARG A 1 110 ? -29.844 15.778 -1.516 1.00 61.05 318 ARG A C 1
ATOM 708 O O . ARG A 1 110 ? -30.281 15.408 -2.615 1.00 64.30 318 ARG A O 1
ATOM 716 N N . LEU A 1 111 ? -29.013 16.795 -1.332 1.00 57.21 319 LEU A N 1
ATOM 717 C CA . LEU A 1 111 ? -28.609 17.706 -2.375 1.00 54.96 319 LEU A CA 1
ATOM 718 C C . LEU A 1 111 ? -27.498 17.105 -3.213 1.00 54.22 319 LEU A C 1
ATOM 719 O O . LEU A 1 111 ? -26.705 16.304 -2.719 1.00 53.59 319 LEU A O 1
ATOM 724 N N . LYS A 1 112 ? -27.446 17.505 -4.480 1.00 53.90 320 LYS A N 1
ATOM 725 C CA . LYS A 1 112 ? -26.320 17.185 -5.353 1.00 53.62 320 LYS A CA 1
ATOM 726 C C . LYS A 1 112 ? -25.063 17.705 -4.674 1.00 50.33 320 LYS A C 1
ATOM 727 O O . LYS A 1 112 ? -25.091 18.779 -4.048 1.00 48.11 320 LYS A O 1
ATOM 733 N N . GLU A 1 113 ? -23.972 16.968 -4.800 1.00 49.01 321 GLU A N 1
ATOM 734 C CA . GLU A 1 113 ? -22.706 17.353 -4.160 1.00 46.42 321 GLU A CA 1
ATOM 735 C C . GLU A 1 113 ? -22.293 18.794 -4.507 1.00 45.19 321 GLU A C 1
ATOM 736 O O . GLU A 1 113 ? -21.879 19.545 -3.625 1.00 43.43 321 GLU A O 1
ATOM 742 N N . ALA A 1 114 ? -22.428 19.175 -5.783 1.00 45.63 322 ALA A N 1
ATOM 743 C CA . ALA A 1 114 ? -22.132 20.554 -6.224 1.00 44.30 322 ALA A CA 1
ATOM 744 C C . ALA A 1 114 ? -22.935 21.632 -5.465 1.00 41.90 322 ALA A C 1
ATOM 745 O O . ALA A 1 114 ? -22.403 22.691 -5.142 1.00 40.28 322 ALA A O 1
ATOM 747 N N . THR A 1 115 ? -24.206 21.354 -5.208 1.00 41.20 323 THR A N 1
ATOM 748 C CA . THR A 1 115 ? -25.081 22.236 -4.425 1.00 41.62 323 THR A CA 1
ATOM 749 C C . THR A 1 115 ? -24.640 22.268 -2.958 1.00 39.38 323 THR A C 1
ATOM 750 O O . THR A 1 115 ? -24.579 23.333 -2.319 1.00 37.59 323 THR A O 1
ATOM 754 N N . CYS A 1 116 ? -24.296 21.113 -2.415 1.00 39.51 324 CYS A N 1
ATOM 755 C CA . CYS A 1 116 ? -23.731 21.085 -1.084 1.00 38.08 324 CYS A CA 1
ATOM 756 C C . CYS A 1 116 ? -22.510 21.987 -0.964 1.00 36.67 324 CYS A C 1
ATOM 757 O O . CYS A 1 116 ? -22.359 22.676 0.039 1.00 34.13 324 CYS A O 1
ATOM 760 N N . LYS A 1 117 ? -21.633 21.946 -1.966 1.00 37.06 325 LYS A N 1
ATOM 761 C CA . LYS A 1 117 ? -20.385 22.699 -1.937 1.00 36.50 325 LYS A CA 1
ATOM 762 C C . LYS A 1 117 ? -20.653 24.202 -2.025 1.00 36.23 325 LYS A C 1
ATOM 763 O O . LYS A 1 117 ? -20.045 24.989 -1.302 1.00 36.22 325 LYS A O 1
ATOM 769 N N . LEU A 1 118 ? -21.546 24.600 -2.909 1.00 36.78 326 LEU A N 1
ATOM 770 C CA . LEU A 1 118 ? -21.894 26.021 -3.045 1.00 36.11 326 LEU A CA 1
ATOM 771 C C . LEU A 1 118 ? -22.460 26.581 -1.724 1.00 34.16 326 LEU A C 1
ATOM 772 O O . LEU A 1 118 ? -22.085 27.675 -1.292 1.00 32.10 326 LEU A O 1
ATOM 777 N N . TYR A 1 119 ? -23.352 25.827 -1.099 1.00 33.42 327 TYR A N 1
ATOM 778 C CA . TYR A 1 119 ? -23.970 26.275 0.153 1.00 32.75 327 TYR A CA 1
ATOM 779 C C . TYR A 1 119 ? -22.941 26.234 1.280 1.00 30.97 327 TYR A C 1
ATOM 780 O O . TYR A 1 119 ? -22.875 27.155 2.092 1.00 31.69 327 TYR A O 1
ATOM 789 N N . PHE A 1 120 ? -22.132 25.185 1.326 1.00 31.08 328 PHE A N 1
ATOM 790 C CA . PHE A 1 120 ? -21.190 25.045 2.445 1.00 30.40 328 PHE A CA 1
ATOM 791 C C . PHE A 1 120 ? -20.096 26.115 2.390 1.00 30.80 328 PHE A C 1
ATOM 792 O O . PHE A 1 120 ? -19.673 26.637 3.414 1.00 28.65 328 PHE A O 1
ATOM 800 N N . TYR A 1 121 ? -19.620 26.413 1.184 1.00 30.91 329 TYR A N 1
ATOM 801 C CA . TYR A 1 121 ? -18.667 27.501 1.002 1.00 31.79 329 TYR A CA 1
ATOM 802 C C . TYR A 1 121 ? -19.173 28.798 1.621 1.00 31.29 329 TYR A C 1
ATOM 803 O O . TYR A 1 121 ? -18.429 29.493 2.311 1.00 31.20 329 TYR A O 1
ATOM 812 N N . GLN A 1 122 ? -20.428 29.144 1.338 1.00 31.12 330 GLN A N 1
ATOM 813 C CA . GLN A 1 122 ? -21.009 30.349 1.892 1.00 30.22 330 GLN A CA 1
ATOM 814 C C . GLN A 1 122 ? -21.187 30.277 3.406 1.00 29.88 330 GLN A C 1
ATOM 815 O O . GLN A 1 122 ? -21.066 31.308 4.072 1.00 29.32 330 GLN A O 1
ATOM 821 N N . MET A 1 123 ? -21.578 29.115 3.934 1.00 28.11 331 MET A N 1
ATOM 822 C CA . MET A 1 123 ? -21.672 28.960 5.419 1.00 28.03 331 MET A CA 1
ATOM 823 C C . MET A 1 123 ? -20.293 29.205 6.014 1.00 27.95 331 MET A C 1
ATOM 824 O O . MET A 1 123 ? -20.172 29.880 7.049 1.00 26.86 331 MET A O 1
ATOM 829 N N . LEU A 1 124 ? -19.261 28.664 5.348 1.00 26.69 332 LEU A N 1
ATOM 830 C CA . LEU A 1 124 ? -17.896 28.873 5.838 1.00 28.42 332 LEU A CA 1
ATOM 831 C C . LEU A 1 124 ? -17.490 30.333 5.804 1.00 27.77 332 LEU A C 1
ATOM 832 O O . LEU A 1 124 ? -16.891 30.810 6.753 1.00 27.58 332 LEU A O 1
ATOM 837 N N . LEU A 1 125 ? -17.766 31.030 4.707 1.00 28.92 333 LEU A N 1
ATOM 838 C CA . LEU A 1 125 ? -17.510 32.495 4.653 1.00 28.16 333 LEU A CA 1
ATOM 839 C C . LEU A 1 125 ? -18.195 33.264 5.776 1.00 27.78 333 LEU A C 1
ATOM 840 O O . LEU A 1 125 ? -17.593 34.156 6.354 1.00 26.75 333 LEU A O 1
ATOM 845 N N . ALA A 1 126 ? -19.472 32.946 6.029 1.00 27.05 334 ALA A N 1
ATOM 846 C CA . ALA A 1 126 ? -20.256 33.608 7.054 1.00 26.72 334 ALA A CA 1
ATOM 847 C C . ALA A 1 126 ? -19.632 33.359 8.400 1.00 26.19 334 ALA A C 1
ATOM 848 O O . ALA A 1 126 ? -19.462 34.294 9.174 1.00 27.75 334 ALA A O 1
ATOM 850 N N . VAL A 1 127 ? -19.337 32.104 8.704 1.00 24.79 335 VAL A N 1
ATOM 851 C CA . VAL A 1 127 ? -18.836 31.800 10.069 1.00 24.81 335 VAL A CA 1
ATOM 852 C C . VAL A 1 127 ? -17.414 32.303 10.226 1.00 24.91 335 VAL A C 1
ATOM 853 O O . VAL A 1 127 ? -17.006 32.710 11.313 1.00 24.71 335 VAL A O 1
ATOM 857 N N . GLN A 1 128 ? -16.626 32.247 9.157 1.00 25.27 336 GLN A N 1
ATOM 858 C CA . GLN A 1 128 ? -15.296 32.866 9.222 1.00 26.90 336 GLN A CA 1
ATOM 859 C C . GLN A 1 128 ? -15.391 34.357 9.577 1.00 27.74 336 GLN A C 1
ATOM 860 O O . GLN A 1 128 ? -14.661 34.854 10.416 1.00 28.60 336 GLN A O 1
ATOM 866 N N . TYR A 1 129 ? -16.333 35.044 8.956 1.00 27.60 337 TYR A N 1
ATOM 867 C CA . TYR A 1 129 ? -16.576 36.456 9.228 1.00 28.92 337 TYR A CA 1
ATOM 868 C C . TYR A 1 129 ? -17.004 36.687 10.704 1.00 28.24 337 TYR A C 1
ATOM 869 O O . TYR A 1 129 ? -16.477 37.585 11.382 1.00 28.77 337 TYR A O 1
ATOM 878 N N . LEU A 1 130 ? -17.914 35.860 11.216 1.00 26.85 338 LEU A N 1
ATOM 879 C CA . LEU A 1 130 ? -18.264 35.904 12.656 1.00 27.10 338 LEU A CA 1
ATOM 880 C C . LEU A 1 130 ? -17.066 35.792 13.579 1.00 27.03 338 LEU A C 1
ATOM 881 O O . LEU A 1 130 ? -16.864 36.656 14.424 1.00 27.09 338 LEU A O 1
ATOM 886 N N . HIS A 1 131 ? -16.246 34.757 13.382 1.00 26.65 339 HIS A N 1
ATOM 887 C CA . HIS A 1 131 ? -15.102 34.518 14.275 1.00 27.23 339 HIS A CA 1
ATOM 888 C C . HIS A 1 131 ? -14.056 35.624 14.145 1.00 29.21 339 HIS A C 1
ATOM 889 O O . HIS A 1 131 ? -13.492 36.042 15.157 1.00 29.15 339 HIS A O 1
ATOM 896 N N . GLU A 1 132 ? -13.840 36.135 12.929 1.00 30.14 340 GLU A N 1
ATOM 897 C CA . GLU A 1 132 ? -12.962 37.313 12.760 1.00 33.95 340 GLU A CA 1
ATOM 898 C C . GLU A 1 132 ? -13.467 38.498 13.571 1.00 34.69 340 GLU A C 1
ATOM 899 O O . GLU A 1 132 ? -12.678 39.294 14.069 1.00 36.80 340 GLU A O 1
ATOM 905 N N . ASN A 1 133 ? -14.784 38.624 13.664 1.00 33.87 341 ASN A N 1
ATOM 906 C CA . ASN A 1 133 ? -15.407 39.722 14.373 1.00 35.86 341 ASN A CA 1
ATOM 907 C C . ASN A 1 133 ? -15.741 39.426 15.845 1.00 36.24 341 ASN A C 1
ATOM 908 O O . ASN A 1 133 ? -16.459 40.205 16.486 1.00 37.63 341 ASN A O 1
ATOM 913 N N . GLY A 1 134 ? -15.201 38.325 16.378 1.00 34.74 342 GLY A N 1
ATOM 914 C CA . GLY A 1 134 ? -15.312 37.990 17.814 1.00 34.15 342 GLY A CA 1
ATOM 915 C C . GLY A 1 134 ? -16.713 37.506 18.210 1.00 33.26 342 GLY A C 1
ATOM 916 O O . GLY A 1 134 ? -17.148 37.726 19.338 1.00 34.08 342 GLY A O 1
ATOM 917 N N . ILE A 1 135 ? -17.435 36.882 17.270 1.00 30.16 343 ILE A N 1
ATOM 918 C CA . ILE A 1 135 ? -18.784 36.363 17.528 1.00 30.01 343 ILE A CA 1
ATOM 919 C C . ILE A 1 135 ? -18.811 34.853 17.291 1.00 28.34 343 ILE A C 1
ATOM 920 O O . ILE A 1 135 ? -18.393 34.388 16.235 1.00 27.73 343 ILE A O 1
ATOM 925 N N . ILE A 1 136 ? -19.331 34.104 18.256 1.00 27.77 344 ILE A N 1
ATOM 926 C CA . ILE A 1 136 ? -19.577 32.651 18.050 1.00 28.38 344 ILE A CA 1
ATOM 927 C C . ILE A 1 136 ? -21.089 32.475 17.938 1.00 27.46 344 ILE A C 1
ATOM 928 O O . ILE A 1 136 ? -21.835 33.014 18.744 1.00 27.50 344 ILE A O 1
ATOM 933 N N . HIS A 1 137 ? -21.536 31.746 16.935 1.00 27.21 345 HIS A N 1
ATOM 934 C CA . HIS A 1 137 ? -22.970 31.626 16.680 1.00 27.14 345 HIS A CA 1
ATOM 935 C C . HIS A 1 137 ? -23.686 30.732 17.693 1.00 27.97 345 HIS A C 1
ATOM 936 O O . HIS A 1 137 ? -24.703 31.128 18.328 1.00 29.44 345 HIS A O 1
ATOM 943 N N . ARG A 1 138 ? -23.156 29.521 17.839 1.00 27.59 346 ARG A N 1
ATOM 944 C CA . ARG A 1 138 ? -23.535 28.525 18.825 1.00 29.51 346 ARG A CA 1
ATOM 945 C C . ARG A 1 138 ? -24.859 27.811 18.549 1.00 31.00 346 ARG A C 1
ATOM 946 O O . ARG A 1 138 ? -25.278 26.976 19.354 1.00 30.83 346 ARG A O 1
ATOM 954 N N . ASP A 1 139 ? -25.550 28.152 17.471 1.00 29.68 347 ASP A N 1
ATOM 955 C CA . ASP A 1 139 ? -26.757 27.366 17.160 1.00 31.47 347 ASP A CA 1
ATOM 956 C C .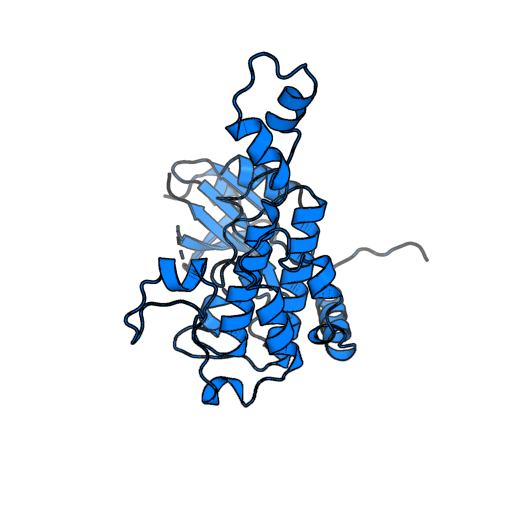 ASP A 1 139 ? -26.845 27.131 15.661 1.00 31.47 347 ASP A C 1
ATOM 957 O O . ASP A 1 139 ? -27.911 27.301 15.065 1.00 32.08 347 ASP A O 1
ATOM 962 N N . LEU A 1 140 ? -25.727 26.759 15.032 1.00 28.59 348 LEU A N 1
ATOM 963 C CA . LEU A 1 140 ? -25.792 26.521 13.575 1.00 28.77 348 LEU A CA 1
ATOM 964 C C . LEU A 1 140 ? -26.510 25.193 13.302 1.00 30.13 348 LEU A C 1
ATOM 965 O O . LEU A 1 140 ? -26.167 24.190 13.894 1.00 29.78 348 LEU A O 1
ATOM 970 N N . LYS A 1 141 ? -27.519 25.238 12.435 1.00 29.73 349 LYS A N 1
ATOM 971 C CA . LYS A 1 141 ? -28.327 24.076 12.069 1.00 31.61 349 LYS A CA 1
ATOM 972 C C . LYS A 1 141 ? -29.091 24.436 10.789 1.00 31.51 349 LYS A C 1
ATOM 973 O O . LYS A 1 14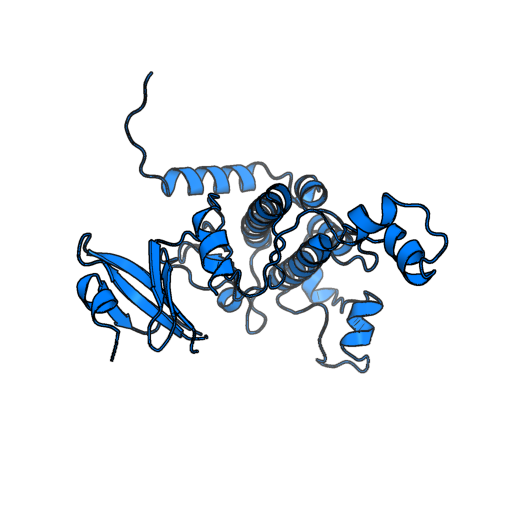1 ? -29.188 25.627 10.428 1.00 31.55 349 LYS A O 1
ATOM 979 N N . PRO A 1 142 ? -29.633 23.427 10.095 1.00 32.39 350 PRO A N 1
ATOM 980 C CA . PRO A 1 142 ? -30.317 23.704 8.825 1.00 33.21 350 PRO A CA 1
ATOM 981 C C . PRO A 1 142 ? -31.468 24.683 8.948 1.00 33.63 350 PRO A C 1
ATOM 982 O O . PRO A 1 142 ? -31.748 25.392 7.989 1.00 33.31 350 PRO A O 1
ATOM 986 N N . GLU A 1 143 ? -32.110 24.742 10.116 1.00 34.29 351 GLU A N 1
ATOM 987 C CA . GLU A 1 143 ? -33.244 25.654 10.309 1.00 35.09 351 GLU A CA 1
ATOM 988 C C . GLU A 1 143 ? -32.801 27.101 10.292 1.00 35.06 351 GLU A C 1
ATOM 989 O O . GLU A 1 143 ? -33.610 27.979 9.988 1.00 35.56 351 GLU A O 1
ATOM 995 N N . ASN A 1 144 ? -31.514 27.327 10.584 1.00 31.41 352 ASN A N 1
ATOM 996 C CA . ASN A 1 144 ? -30.936 28.679 10.650 1.00 32.05 352 ASN A CA 1
ATOM 997 C C . ASN A 1 144 ? -30.112 29.065 9.447 1.00 30.48 352 ASN A C 1
ATOM 998 O O . ASN A 1 144 ? -29.415 30.068 9.474 1.00 31.11 352 ASN A O 1
ATOM 1003 N N . VAL A 1 145 ? -30.203 28.270 8.379 1.00 30.73 353 VAL A N 1
ATOM 1004 C CA . VAL A 1 145 ? -29.578 28.604 7.114 1.00 30.22 353 VAL A CA 1
ATOM 1005 C C . VAL A 1 145 ? -30.714 28.914 6.111 1.00 31.54 353 VAL A C 1
ATOM 1006 O O . VAL A 1 145 ? -31.535 28.053 5.806 1.00 32.44 353 VAL A O 1
ATOM 1010 N N . LEU A 1 146 ? -30.762 30.156 5.621 1.00 31.67 354 LEU A N 1
ATOM 1011 C CA . LEU A 1 146 ? -31.837 30.597 4.709 1.00 33.26 354 LEU A CA 1
ATOM 1012 C C . LEU A 1 146 ? -31.334 30.679 3.277 1.00 34.45 354 LEU A C 1
ATOM 1013 O O . LEU A 1 146 ? -30.179 31.030 3.027 1.00 34.82 354 LEU A O 1
ATOM 1018 N N . LEU A 1 147 ? -32.217 30.357 2.335 1.00 35.36 355 LEU A N 1
ATOM 1019 C CA . LEU A 1 147 ? -31.868 30.340 0.931 1.00 36.86 355 LEU A CA 1
ATOM 1020 C C . LEU A 1 147 ? -32.525 31.529 0.212 1.00 37.74 355 LEU A C 1
ATOM 1021 O O . LEU A 1 147 ? -33.681 31.814 0.430 1.00 36.93 355 LEU A O 1
ATOM 1026 N N . SER A 1 148 ? -31.789 32.168 -0.690 1.00 40.15 356 SER A N 1
ATOM 1027 C CA . SER A 1 148 ? -32.245 33.404 -1.310 1.00 42.76 356 SER A CA 1
ATOM 1028 C C . SER A 1 148 ? -33.312 33.201 -2.383 1.00 45.82 356 SER A C 1
ATOM 1029 O O . SER A 1 148 ? -34.087 34.112 -2.639 1.00 47.28 356 SER A O 1
ATOM 1032 N N . SER A 1 149 ? -33.386 32.015 -2.976 1.00 46.84 357 SER A N 1
ATOM 1033 C CA . SER A 1 149 ? -34.446 31.735 -3.960 1.00 50.88 357 SER A CA 1
ATOM 1034 C C . SER A 1 149 ? -34.767 30.244 -4.000 1.00 51.39 357 SER A C 1
ATOM 1035 O O . SER A 1 149 ? -34.125 29.441 -3.318 1.00 50.56 357 SER A O 1
ATOM 1038 N N . GLN A 1 150 ? -35.761 29.886 -4.798 1.00 53.67 358 GLN A N 1
ATOM 1039 C CA . GLN A 1 150 ? -36.144 28.492 -4.961 1.00 55.50 358 GLN A CA 1
ATOM 1040 C C . GLN A 1 150 ? -35.260 27.775 -5.999 1.00 56.21 358 GLN A C 1
ATOM 1041 O O . GLN A 1 150 ? -35.371 26.558 -6.174 1.00 56.84 358 GLN A O 1
ATOM 1047 N N . GLU A 1 151 ? -34.382 28.526 -6.672 1.00 55.81 359 GLU A N 1
ATOM 1048 C CA . GLU A 1 151 ? -33.359 27.932 -7.541 1.00 56.60 359 GLU A CA 1
ATOM 1049 C C . GLU A 1 151 ? -32.338 27.226 -6.658 1.00 54.66 359 GLU A C 1
ATOM 1050 O O . GLU A 1 151 ? -32.072 27.668 -5.531 1.00 51.70 359 GLU A O 1
ATOM 1056 N N . GLU A 1 152 ? -31.771 26.139 -7.182 1.00 55.10 360 GLU A N 1
ATOM 1057 C CA . GLU A 1 152 ? -30.741 25.379 -6.491 1.00 54.01 360 GLU A CA 1
ATOM 1058 C C . GLU A 1 152 ? -29.491 26.204 -6.283 1.00 51.59 360 GLU A C 1
ATOM 1059 O O . GLU A 1 152 ? -28.855 26.130 -5.228 1.00 49.69 360 GLU A O 1
ATOM 1065 N N . ASP A 1 153 ? -29.108 26.945 -7.317 1.00 51.28 361 ASP A N 1
ATOM 1066 C CA . ASP A 1 153 ? -27.957 27.819 -7.210 1.00 49.95 361 ASP A CA 1
ATOM 1067 C C . ASP A 1 153 ? -28.484 29.120 -6.658 1.00 48.15 361 ASP A C 1
ATOM 1068 O O . ASP A 1 153 ? -29.201 29.862 -7.347 1.00 48.15 361 ASP A O 1
ATOM 1073 N N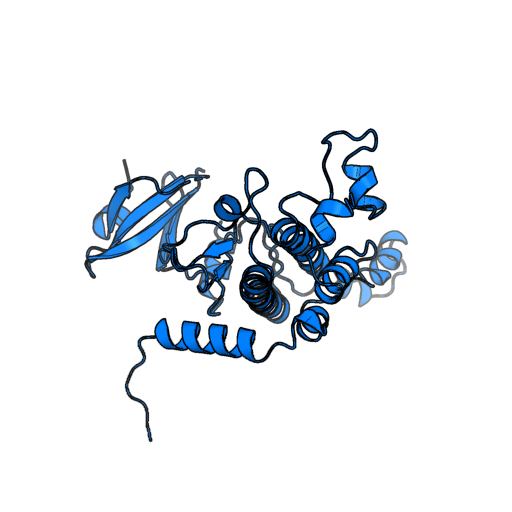 . CYS A 1 154 ? -28.191 29.363 -5.384 1.00 44.54 362 CYS A N 1
ATOM 1074 C CA . CYS A 1 154 ? -28.712 30.562 -4.722 1.00 43.82 362 CYS A CA 1
ATOM 1075 C C . CYS A 1 154 ? -27.783 31.022 -3.614 1.00 41.44 362 CYS A C 1
ATOM 1076 O O . CYS A 1 154 ? -26.840 30.304 -3.228 1.00 40.01 362 CYS A O 1
ATOM 1079 N N . LEU A 1 155 ? -27.995 32.241 -3.129 1.00 41.17 363 LEU A N 1
ATOM 1080 C CA . LEU A 1 155 ? -27.228 32.696 -1.986 1.00 39.76 363 LEU A CA 1
ATOM 1081 C C . LEU A 1 155 ? -27.860 32.115 -0.730 1.00 38.06 363 LEU A C 1
ATOM 1082 O O . LEU A 1 155 ? -29.075 31.836 -0.699 1.00 38.80 363 LEU A O 1
ATOM 1087 N N . ILE A 1 156 ? -27.040 31.907 0.294 1.00 36.15 364 ILE A N 1
ATOM 1088 C CA . ILE A 1 156 ? -27.557 31.520 1.589 1.00 34.43 364 ILE A CA 1
ATOM 1089 C C . ILE A 1 156 ? -27.148 32.567 2.637 1.00 33.81 364 ILE A C 1
ATOM 1090 O O . ILE A 1 156 ? -26.118 33.247 2.473 1.00 33.56 364 ILE A O 1
ATOM 1095 N N . LYS A 1 157 ? -27.961 32.710 3.686 1.00 32.41 365 LYS A N 1
ATOM 1096 C CA . LYS A 1 157 ? -27.648 33.628 4.758 1.00 31.86 365 LYS A CA 1
ATOM 1097 C C . LYS A 1 157 ? -27.947 32.942 6.087 1.00 32.23 365 LYS A C 1
ATOM 1098 O O . LYS A 1 157 ? -28.985 32.273 6.268 1.00 32.42 365 LYS A O 1
ATOM 1104 N N . ILE A 1 158 ? -27.017 33.088 7.011 1.00 29.72 366 ILE A N 1
ATOM 1105 C CA . ILE A 1 158 ? -27.236 32.537 8.347 1.00 30.74 366 ILE A CA 1
ATOM 1106 C C . ILE A 1 158 ? -28.073 33.486 9.171 1.00 30.04 366 ILE A C 1
ATOM 1107 O O . ILE A 1 158 ? -27.962 34.713 9.055 1.00 30.85 366 ILE A O 1
ATOM 1112 N N . THR A 1 159 ? -28.911 32.909 10.014 1.00 29.09 367 THR A N 1
ATOM 1113 C CA . THR A 1 159 ? -29.721 33.700 10.898 1.00 29.23 367 THR A CA 1
ATOM 1114 C C . THR A 1 159 ? -29.684 33.131 12.333 1.00 29.86 367 THR A C 1
ATOM 1115 O O . THR A 1 159 ? -28.998 32.147 12.625 1.00 27.84 367 THR A O 1
ATOM 1119 N N . ASP A 1 160 ? -30.376 33.832 13.221 1.00 31.21 368 ASP A N 1
ATOM 1120 C CA . ASP A 1 160 ? -30.586 33.452 14.624 1.00 33.90 368 ASP A CA 1
ATOM 1121 C C . ASP A 1 160 ? -29.366 33.552 15.531 1.00 32.70 368 ASP A C 1
ATOM 1122 O O . ASP A 1 160 ? -28.598 32.575 15.719 1.00 31.56 368 ASP A O 1
ATOM 1127 N N . PHE A 1 161 ? -29.190 34.741 16.093 1.00 31.22 369 PHE A N 1
ATOM 1128 C CA . PHE A 1 161 ? -28.069 34.976 16.964 1.00 31.32 369 PHE A CA 1
ATOM 1129 C C . PHE A 1 161 ? -28.527 34.974 18.406 1.00 31.72 369 PHE A C 1
ATOM 1130 O O . PHE A 1 161 ? -27.905 35.586 19.253 1.00 33.36 369 PHE A O 1
ATOM 1138 N N . GLY A 1 162 ? -29.587 34.213 18.669 1.00 32.10 370 GLY A N 1
ATOM 1139 C CA . GLY A 1 162 ? -30.230 34.193 19.995 1.00 34.12 370 GLY A CA 1
ATOM 1140 C C . GLY A 1 162 ? -29.408 33.511 21.085 1.00 36.31 370 GLY A C 1
ATOM 1141 O O . GLY A 1 162 ? -29.692 33.698 22.260 1.00 38.33 370 GLY A O 1
ATOM 1142 N N . HIS A 1 163 ? -28.430 32.706 20.690 1.00 36.11 371 HIS A N 1
ATOM 1143 C CA . HIS A 1 163 ? -27.528 31.976 21.636 1.00 38.53 371 HIS A CA 1
ATOM 1144 C C . HIS A 1 163 ? -26.082 32.405 21.446 1.00 36.44 371 HIS A C 1
ATOM 1145 O O . HIS A 1 163 ? -25.160 31.815 22.060 1.00 36.17 371 HIS A O 1
ATOM 1152 N N A SER A 1 164 ? -25.871 33.417 20.605 0.50 36.27 372 SER A N 1
ATOM 1153 N N B SER A 1 164 ? -25.857 33.393 20.591 0.50 35.54 372 SER A N 1
ATOM 1154 C CA A SER A 1 164 ? -24.521 33.820 20.181 0.50 35.61 372 SER A CA 1
ATOM 1155 C CA B SER A 1 164 ? -24.487 33.741 20.232 0.50 34.11 372 SER A CA 1
ATOM 1156 C C A SER A 1 164 ? -23.731 34.500 21.297 0.50 37.25 372 SER A C 1
ATOM 1157 C C B SER A 1 164 ? -23.733 34.291 21.418 0.50 36.42 372 SER A C 1
ATOM 1158 O O A SER A 1 164 ? -24.316 35.184 22.147 0.50 37.21 372 SER A O 1
ATOM 1159 O O B SER A 1 164 ? -24.338 34.678 22.427 0.50 36.30 372 SER A O 1
ATOM 1164 N N . LYS A 1 165 ? -22.409 34.308 21.296 1.00 36.24 373 LYS A N 1
ATOM 1165 C CA . LYS A 1 165 ? -21.565 34.863 22.333 1.00 40.26 373 LYS A CA 1
ATOM 1166 C C . LYS A 1 165 ? -20.520 35.801 21.738 1.00 41.29 373 LYS A C 1
ATOM 1167 O O . LYS A 1 165 ? -19.984 35.554 20.664 1.00 38.93 373 LYS A O 1
ATOM 1173 N N . ILE A 1 166 ? -20.313 36.927 22.409 1.00 43.90 374 ILE A N 1
ATOM 1174 C CA . ILE A 1 166 ? -19.377 37.932 21.960 1.00 47.21 374 ILE A CA 1
ATOM 1175 C C . ILE A 1 166 ? -18.089 37.749 22.743 1.00 50.07 374 ILE A C 1
ATOM 1176 O O . ILE A 1 166 ? -18.078 37.868 23.989 1.00 51.17 374 ILE A O 1
ATOM 1181 N N . LEU A 1 167 ? -17.016 37.422 22.027 1.00 48.82 375 LEU A N 1
ATOM 1182 C CA . LEU A 1 167 ? -15.681 37.308 22.648 1.00 50.14 375 LEU A CA 1
ATOM 1183 C C . LEU A 1 167 ? -15.135 38.666 23.039 1.00 51.83 375 LEU A C 1
ATOM 1184 O O . LEU A 1 167 ? -15.307 39.666 22.309 1.00 53.46 375 LEU A O 1
ATOM 1189 N N . GLY A 1 168 ? -14.494 38.715 24.200 1.00 52.95 376 GLY A N 1
ATOM 1190 C CA . GLY A 1 168 ? -13.817 39.919 24.692 1.00 54.53 376 GLY A CA 1
ATOM 1191 C C . GLY A 1 168 ? -12.777 39.439 25.690 1.00 55.12 376 GLY A C 1
ATOM 1192 O O . GLY A 1 168 ? -12.518 38.236 25.784 1.00 54.63 376 GLY A O 1
ATOM 1193 N N . GLU A 1 169 ? -12.192 40.363 26.442 1.00 56.33 377 GLU A N 1
ATOM 1194 C CA . GLU A 1 169 ? -11.223 39.996 27.477 1.00 56.18 377 GLU A CA 1
ATOM 1195 C C . GLU A 1 169 ? -11.894 39.156 28.543 1.00 54.79 377 GLU A C 1
ATOM 1196 O O . GLU A 1 169 ? -12.968 39.500 29.046 1.00 54.87 377 GLU A O 1
ATOM 1202 N N . THR A 1 170 ? -11.258 38.039 28.866 1.00 52.47 378 THR A N 1
ATOM 1203 C CA . THR A 1 170 ? -11.832 37.122 29.794 1.00 51.24 378 THR A CA 1
ATOM 1204 C C . THR A 1 170 ? -11.421 37.452 31.234 1.00 50.86 378 THR A C 1
A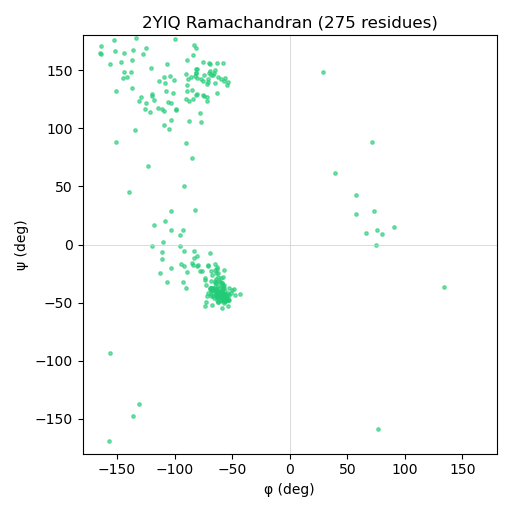TOM 1205 O O . THR A 1 170 ? -10.418 38.153 31.500 1.00 50.67 378 THR A O 1
ATOM 1209 N N . SER A 1 171 ? -12.240 36.952 32.153 1.00 49.91 379 SER A N 1
ATOM 1210 C CA . SER A 1 171 ? -11.849 36.809 33.540 1.00 49.34 379 SER A CA 1
ATOM 1211 C C . SER A 1 171 ? -10.503 36.083 33.620 1.00 46.81 379 SER A C 1
ATOM 1212 O O . SER A 1 171 ? -9.647 36.463 34.410 1.00 46.67 379 SER A O 1
ATOM 1215 N N . LEU A 1 172 ? -10.323 35.049 32.803 1.00 44.81 380 LEU A N 1
ATOM 1216 C CA . LEU A 1 172 ? -9.089 34.237 32.851 1.00 43.62 380 LEU A CA 1
ATOM 1217 C C . LEU A 1 172 ? -7.846 35.106 32.600 1.00 44.39 380 LEU A C 1
ATOM 1218 O O . LEU A 1 172 ? -6.863 35.034 33.348 1.00 42.87 380 LEU A O 1
ATOM 1223 N N . MET A 1 173 ? -7.917 35.938 31.563 1.00 44.12 381 MET A N 1
ATOM 1224 C CA . MET A 1 173 ? -6.855 36.874 31.204 1.00 46.67 381 MET A CA 1
ATOM 1225 C C . MET A 1 173 ? -6.476 37.777 32.369 1.00 47.43 381 MET A C 1
ATOM 1226 O O . MET A 1 173 ? -5.289 37.959 32.665 1.00 49.03 381 MET A O 1
ATOM 1235 N N . ARG A 1 174 ? -7.481 38.321 33.046 1.00 47.27 382 ARG A N 1
ATOM 1236 C CA . ARG A 1 174 ? -7.242 39.180 34.204 1.00 49.05 382 ARG A CA 1
ATOM 1237 C C . ARG A 1 174 ? -6.640 38.350 35.354 1.00 48.62 382 ARG A C 1
ATOM 1238 O O . ARG A 1 174 ? -5.735 38.789 36.051 1.00 49.42 382 ARG A O 1
ATOM 1246 N N . THR A 1 175 ? -7.140 37.138 35.537 1.00 47.65 383 THR A N 1
ATOM 1247 C CA . THR A 1 175 ? -6.572 36.222 36.548 1.00 48.56 383 THR A CA 1
ATOM 1248 C C . THR A 1 175 ? -5.062 36.003 36.333 1.00 48.78 383 THR A C 1
ATOM 1249 O O . THR A 1 175 ? -4.259 36.153 37.262 1.00 49.43 383 THR A O 1
ATOM 1253 N N . LEU A 1 176 ? -4.670 35.726 35.097 1.00 48.11 384 LEU A N 1
ATOM 1254 C CA . LEU A 1 176 ? -3.287 35.415 34.771 1.00 48.78 384 LEU A CA 1
ATOM 1255 C C . LEU A 1 176 ? -2.317 36.591 34.880 1.00 50.60 384 LEU A C 1
ATOM 1256 O O . LEU A 1 176 ? -1.098 36.400 34.765 1.00 50.95 384 LEU A O 1
ATOM 1261 N N . CYS A 1 177 ? -2.832 37.796 35.112 1.00 51.67 385 CYS A N 1
ATOM 1262 C CA . CYS A 1 177 ? -1.945 38.960 35.275 1.00 54.05 385 CYS A CA 1
ATOM 1263 C C . CYS A 1 177 ? -1.291 39.052 36.635 1.00 53.41 385 CYS A C 1
ATOM 1264 O O . CYS A 1 177 ? -0.254 39.721 36.775 1.00 54.89 385 CYS A O 1
ATOM 1267 N N . GLY A 1 178 ? -1.893 38.414 37.639 1.00 51.89 386 GLY A N 1
ATOM 1268 C CA . GLY A 1 178 ? -1.300 38.367 38.992 1.00 51.99 386 GLY A CA 1
ATOM 1269 C C . GLY A 1 178 ? -0.560 37.071 39.299 1.00 51.58 386 GLY A C 1
ATOM 1270 O O . GLY A 1 178 ? -0.519 36.180 38.459 1.00 52.20 386 GLY A O 1
ATOM 1271 N N . THR A 1 179 ? 0.052 36.987 40.483 1.00 51.18 387 THR A N 1
ATOM 1272 C CA . THR A 1 179 ? 0.765 35.796 40.976 1.00 50.14 387 THR A CA 1
ATOM 1273 C C . THR A 1 179 ? -0.305 34.822 41.517 1.00 47.67 387 THR A C 1
ATOM 1274 O O . THR A 1 179 ? -1.171 35.243 42.297 1.00 47.25 387 THR A O 1
ATOM 1278 N N . PRO A 1 180 ? -0.257 33.530 41.089 1.00 45.41 388 PRO A N 1
ATOM 1279 C CA . PRO A 1 180 ? -1.322 32.581 41.425 1.00 43.14 388 PRO A CA 1
ATOM 1280 C C . PRO A 1 180 ? -1.185 31.962 42.814 1.00 42.03 388 PRO A C 1
ATOM 1281 O O . PRO A 1 180 ? -1.685 30.857 43.039 1.00 41.04 388 PRO A O 1
ATOM 1285 N N . THR A 1 181 ? -0.583 32.701 43.753 1.00 40.94 389 THR A N 1
ATOM 1286 C CA . THR A 1 181 ? -0.438 32.269 45.142 1.00 40.59 389 THR A CA 1
ATOM 1287 C C . THR A 1 181 ? -1.699 31.614 45.729 1.00 39.41 389 THR A C 1
ATOM 1288 O O . THR A 1 181 ? -1.609 30.621 46.456 1.00 39.03 389 THR A O 1
ATOM 1292 N N . TYR A 1 182 ? -2.862 32.201 45.433 1.00 37.68 390 TYR A N 1
ATOM 1293 C CA . TYR A 1 182 ? -4.129 31.792 46.058 1.00 37.57 390 TYR A CA 1
ATOM 1294 C C . TYR A 1 182 ? -5.039 31.089 45.042 1.00 37.38 390 TYR A C 1
ATOM 1295 O O . TYR A 1 182 ? -6.182 30.732 45.363 1.00 38.78 390 TYR A O 1
ATOM 1304 N N . LEU A 1 183 ? -4.540 30.924 43.832 1.00 36.62 391 LEU A N 1
ATOM 1305 C CA . LEU A 1 183 ? -5.366 30.513 42.691 1.00 36.24 391 LEU A CA 1
ATOM 1306 C C . LEU A 1 183 ? -5.457 28.994 42.540 1.00 34.80 391 LEU A C 1
ATOM 1307 O O . LEU A 1 183 ? -4.447 28.289 42.601 1.00 33.65 391 LEU A O 1
ATOM 1312 N N . ALA A 1 184 ? -6.688 28.531 42.356 1.00 33.57 392 ALA A N 1
ATOM 1313 C CA . ALA A 1 184 ? -7.041 27.114 42.316 1.00 31.51 392 ALA A CA 1
ATOM 1314 C C . ALA A 1 184 ? -6.486 26.396 41.076 1.00 30.66 392 ALA A C 1
ATOM 1315 O O . ALA A 1 184 ? -6.446 26.961 39.993 1.00 30.99 392 ALA A O 1
ATOM 1317 N N . PRO A 1 185 ? -6.125 25.123 41.226 1.00 30.43 393 PRO A N 1
ATOM 1318 C CA . PRO A 1 185 ? -5.431 24.414 40.149 1.00 31.55 393 PRO A CA 1
ATOM 1319 C C . PRO A 1 185 ? -6.293 24.278 38.926 1.00 30.60 393 PRO A C 1
ATOM 1320 O O . PRO A 1 185 ? -5.757 24.348 37.827 1.00 31.64 393 PRO A O 1
ATOM 1324 N N . GLU A 1 186 ? -7.614 24.139 39.092 1.00 30.10 394 GLU A N 1
ATOM 1325 C CA . GLU A 1 186 ? -8.497 23.978 37.932 1.00 29.09 394 GLU A CA 1
ATOM 1326 C C . GLU A 1 186 ? -8.472 25.169 36.998 1.00 28.67 394 GLU A C 1
ATOM 1327 O O . GLU A 1 186 ? -8.698 25.019 35.806 1.00 27.80 394 GLU A O 1
ATOM 1333 N N . VAL A 1 187 ? -8.184 26.351 37.531 1.00 28.44 395 VAL A N 1
ATOM 1334 C CA . VAL A 1 187 ? -8.119 27.551 36.712 1.00 28.18 395 VAL A CA 1
ATOM 1335 C C . VAL A 1 187 ? -6.846 27.494 35.843 1.00 27.65 395 VAL A C 1
ATOM 1336 O O . VAL A 1 187 ? -6.898 27.762 34.645 1.00 26.11 395 VAL A O 1
ATOM 1340 N N . LEU A 1 188 ? -5.731 27.114 36.444 1.00 28.40 396 LEU A N 1
ATOM 1341 C CA . LEU A 1 188 ? -4.483 26.947 35.672 1.00 30.48 396 LEU A CA 1
ATOM 1342 C C . LEU A 1 188 ? -4.638 25.803 34.648 1.00 31.35 396 LEU A C 1
ATOM 1343 O O . LEU A 1 188 ? -4.162 25.914 33.534 1.00 30.53 396 LEU A O 1
ATOM 1348 N N . VAL A 1 189 ? -5.323 24.723 35.031 1.00 31.55 397 VAL A N 1
ATOM 1349 C CA . VAL A 1 189 ? -5.623 23.643 34.050 1.00 33.63 397 VAL A CA 1
ATOM 1350 C C . VAL A 1 189 ? -6.430 24.130 32.846 1.00 32.47 397 VAL A C 1
ATOM 1351 O O . VAL A 1 189 ? -6.096 23.763 31.703 1.00 32.87 397 VAL A O 1
ATOM 1355 N N . SER A 1 190 ? -7.425 25.008 33.069 1.00 30.91 398 SER A N 1
ATOM 1356 C CA . SER A 1 190 ? -8.285 25.548 32.007 1.00 29.74 398 SER A CA 1
ATOM 1357 C C . SER A 1 190 ? -7.537 26.387 30.940 1.00 30.46 398 SER A C 1
ATOM 1358 O O . SER A 1 190 ? -8.036 26.604 29.825 1.00 29.92 398 SER A O 1
ATOM 1361 N N . VAL A 1 191 ? -6.341 26.860 31.297 1.00 29.88 399 VAL A N 1
ATOM 1362 C CA . VAL A 1 191 ? -5.561 27.671 30.368 1.00 29.88 399 VAL A CA 1
ATOM 1363 C C . VAL A 1 191 ? -5.201 26.908 29.110 1.00 32.72 399 VAL A C 1
ATOM 1364 O O . VAL A 1 191 ? -5.073 27.510 28.045 1.00 33.61 399 VAL A O 1
ATOM 1368 N N . GLY A 1 192 ? -5.025 25.593 29.216 1.00 33.90 400 GLY A N 1
ATOM 1369 C CA . GLY A 1 192 ? -4.579 24.816 28.063 1.00 37.15 400 GLY A CA 1
ATOM 1370 C C . GLY A 1 192 ? -5.623 24.843 26.958 1.00 39.14 400 GLY A C 1
ATOM 1371 O O . GLY A 1 192 ? -5.281 24.823 25.770 1.00 39.75 400 GLY A O 1
ATOM 1372 N N . THR A 1 193 ? -6.901 24.937 27.345 1.00 39.99 401 THR A N 1
ATOM 1373 C CA . THR A 1 193 ? -7.998 24.849 26.395 1.00 41.29 401 THR A CA 1
ATOM 1374 C C . THR A 1 193 ? -8.780 26.122 26.159 1.00 40.48 401 THR A C 1
ATOM 1375 O O . THR A 1 193 ? -9.639 26.144 25.273 1.00 42.05 401 THR A O 1
ATOM 1379 N N . ALA A 1 194 ? -8.502 27.187 26.915 1.00 38.28 402 ALA A N 1
ATOM 1380 C CA . ALA A 1 194 ? -9.196 28.471 26.748 1.00 36.95 402 ALA A CA 1
ATOM 1381 C C . ALA A 1 194 ? -9.055 29.115 25.369 1.00 37.06 402 ALA A C 1
ATOM 1382 O O . ALA A 1 194 ? -7.974 29.103 24.759 1.00 38.45 402 ALA A O 1
ATOM 1384 N N . GLY A 1 195 ? -10.119 29.741 24.894 1.00 33.39 403 GLY A N 1
ATOM 1385 C CA . GLY A 1 195 ? -10.002 30.476 23.646 1.00 31.86 403 GLY A CA 1
ATOM 1386 C C . GLY A 1 195 ? -10.317 29.646 22.403 1.00 29.65 403 GLY A C 1
ATOM 1387 O O . GLY A 1 195 ? -10.070 30.114 21.302 1.00 32.16 403 GLY A O 1
ATOM 1388 N N . TYR A 1 196 ? -10.934 28.490 22.584 1.00 27.91 404 TYR A N 1
ATOM 1389 C CA . TYR A 1 196 ? -11.357 27.610 21.476 1.00 27.01 404 TYR A CA 1
ATOM 1390 C C . TYR A 1 196 ? -12.865 27.431 21.457 1.00 26.08 404 TYR A C 1
ATOM 1391 O O . TYR A 1 196 ? -13.399 26.501 20.803 1.00 26.07 404 TYR A O 1
ATOM 1400 N N . ASN A 1 197 ? -13.564 28.321 22.158 1.00 27.02 405 ASN A N 1
ATOM 1401 C CA . ASN A 1 197 ? -15.035 28.210 22.199 1.00 28.13 405 ASN A CA 1
ATOM 1402 C C . ASN A 1 197 ? -15.598 28.286 20.762 1.00 27.27 405 ASN A C 1
ATOM 1403 O O . ASN A 1 197 ? -16.619 27.677 20.477 1.00 25.66 405 ASN A O 1
ATOM 1408 N N . ARG A 1 198 ? -14.961 29.086 19.883 1.00 26.62 406 ARG A N 1
ATOM 1409 C CA . ARG A 1 198 ? -15.421 29.183 18.473 1.00 26.84 406 ARG A CA 1
ATOM 1410 C C . ARG A 1 198 ? -15.448 27.848 17.746 1.00 25.71 406 ARG A C 1
ATOM 1411 O O . ARG A 1 198 ? -16.187 27.672 16.763 1.00 25.55 406 ARG A O 1
ATOM 1419 N N . ALA A 1 199 ? -14.679 26.857 18.224 1.00 23.71 407 ALA A N 1
ATOM 1420 C CA . ALA A 1 199 ? -14.678 25.547 17.577 1.00 24.12 407 ALA A CA 1
ATOM 1421 C C . ALA A 1 199 ? -16.009 24.833 17.617 1.00 22.88 407 ALA A C 1
ATOM 1422 O O . ALA A 1 199 ? -16.252 23.992 16.786 1.00 24.44 407 ALA A O 1
ATOM 1424 N N . VAL A 1 200 ? -16.889 25.188 18.540 1.00 23.79 408 VAL A N 1
ATOM 1425 C CA . VAL A 1 200 ? -18.225 24.547 18.522 1.00 24.02 408 VAL A CA 1
ATOM 1426 C C . VAL A 1 20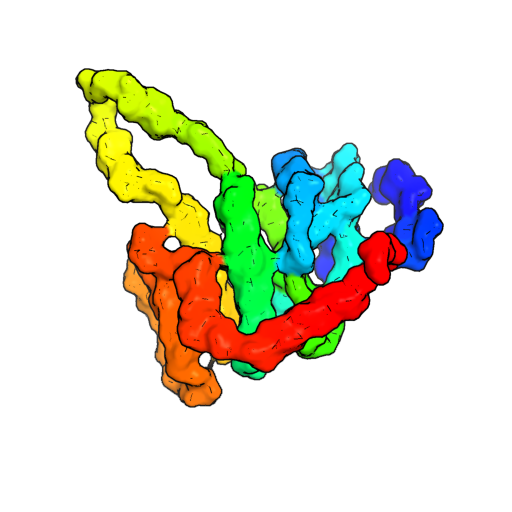0 ? -18.979 24.819 17.203 1.00 24.17 408 VAL A C 1
ATOM 1427 O O . VAL A 1 200 ? -19.758 23.996 16.787 1.00 25.79 408 VAL A O 1
ATOM 1431 N N . ASP A 1 201 ? -18.757 25.989 16.600 1.00 23.70 409 ASP A N 1
ATOM 1432 C CA . ASP A 1 201 ? -19.399 26.328 15.301 1.00 23.56 409 ASP A CA 1
ATOM 1433 C C . ASP A 1 201 ? -18.850 25.441 14.185 1.00 24.41 409 ASP A C 1
ATOM 1434 O O . ASP A 1 201 ? -19.584 25.029 13.289 1.00 24.20 409 ASP A O 1
ATOM 1439 N N . CYS A 1 202 ? -17.533 25.156 14.230 1.00 23.54 410 CYS A N 1
ATOM 1440 C CA . CYS A 1 202 ? -16.957 24.252 13.230 1.00 24.97 410 CYS A CA 1
ATOM 1441 C C . CYS A 1 202 ? -17.490 22.846 13.338 1.00 24.79 410 CYS A C 1
ATOM 1442 O O . CYS A 1 202 ? -17.719 22.168 12.319 1.00 25.47 410 CYS A O 1
ATOM 1445 N N . TRP A 1 203 ? -17.727 22.390 14.565 1.00 25.12 411 TRP A N 1
ATOM 1446 C CA . TRP A 1 203 ? -18.354 21.066 14.735 1.00 25.39 411 TRP A CA 1
ATOM 1447 C C . TRP A 1 203 ? -19.768 21.061 14.136 1.00 25.20 411 TRP A C 1
ATOM 1448 O O . TRP A 1 203 ? -20.117 20.153 13.371 1.00 26.26 411 TRP A O 1
ATOM 1459 N N . SER A 1 204 ? -20.571 22.074 14.452 1.00 25.49 412 SER A N 1
ATOM 1460 C CA . SER A 1 204 ? -21.967 22.124 13.911 1.00 26.74 412 SER A CA 1
ATOM 1461 C C . SER A 1 204 ? -21.947 22.171 12.382 1.00 25.50 412 SER A C 1
ATOM 1462 O O . SER A 1 204 ? -22.754 21.514 11.727 1.00 28.21 412 SER A O 1
ATOM 1465 N N . LEU A 1 205 ? -21.010 22.948 11.823 1.00 25.86 413 LEU A N 1
ATOM 1466 C CA . LEU A 1 205 ? -20.814 23.008 10.361 1.00 25.61 413 LEU A CA 1
ATOM 1467 C C . LEU A 1 205 ? -20.571 21.622 9.821 1.00 26.01 413 LEU A C 1
ATOM 1468 O O . LEU A 1 205 ? -21.078 21.274 8.752 1.00 27.46 413 LEU A O 1
ATOM 1473 N N . GLY A 1 206 ? -19.718 20.865 10.502 1.00 26.86 414 GLY A N 1
ATOM 1474 C CA . GLY A 1 206 ? -19.399 19.477 10.096 1.00 27.24 414 GLY A CA 1
ATOM 1475 C C . GLY A 1 206 ? -20.612 18.575 10.060 1.00 28.87 414 GLY A C 1
ATOM 1476 O O . GLY A 1 206 ? -20.756 17.729 9.137 1.00 29.37 414 GLY A O 1
ATOM 1477 N N . VAL A 1 207 ? -21.454 18.707 11.072 1.00 28.41 415 VAL A N 1
ATOM 1478 C CA . VAL A 1 207 ? -22.712 17.971 11.133 1.00 28.79 415 VAL A CA 1
ATOM 1479 C C . VAL A 1 207 ? -23.661 18.413 10.015 1.00 29.33 415 VAL A C 1
ATOM 1480 O O . VAL A 1 207 ? -24.244 17.560 9.360 1.00 31.02 415 VAL A O 1
ATOM 1484 N N . ILE A 1 208 ? -23.808 19.730 9.800 1.00 29.10 416 ILE A N 1
ATOM 1485 C CA . ILE A 1 208 ? -24.571 20.232 8.637 1.00 30.65 416 ILE A CA 1
ATOM 1486 C C . ILE A 1 208 ? -24.071 19.650 7.307 1.00 31.61 416 ILE A C 1
ATOM 1487 O O . ILE A 1 208 ? -24.881 19.157 6.464 1.00 32.44 416 ILE A O 1
ATOM 1493 N N . LEU A 1 209 ? -22.743 19.692 7.120 1.00 31.30 417 LEU A N 1
ATOM 1494 C CA . LEU A 1 209 ? -22.154 19.207 5.872 1.00 32.82 417 LEU A CA 1
ATOM 1495 C C . LEU A 1 209 ? -22.454 17.691 5.733 1.00 34.03 417 LEU A C 1
ATOM 1496 O O . LEU A 1 209 ? -22.850 17.224 4.655 1.00 34.65 417 LEU A O 1
ATOM 1501 N N . PHE A 1 210 ? -22.307 16.948 6.829 1.00 34.70 418 PHE A N 1
ATOM 1502 C CA . PHE A 1 210 ? -22.581 15.488 6.824 1.00 35.83 418 PHE A CA 1
ATOM 1503 C C . PHE A 1 210 ? -24.017 15.209 6.345 1.00 36.46 418 PHE A C 1
ATOM 1504 O O . PHE A 1 210 ? -24.247 14.335 5.499 1.00 37.01 418 PHE A O 1
ATOM 1512 N N . ILE A 1 211 ? -24.968 15.934 6.918 1.00 35.88 419 ILE A N 1
ATOM 1513 C CA . ILE A 1 211 ? -26.392 15.827 6.566 1.00 37.04 419 ILE A CA 1
ATOM 1514 C C . ILE A 1 211 ? -26.664 16.218 5.106 1.00 37.72 419 ILE A C 1
ATOM 1515 O O . ILE A 1 211 ? -27.383 15.482 4.386 1.00 39.09 419 ILE A O 1
ATOM 1520 N N . CYS A 1 212 ? -26.081 17.329 4.650 1.00 35.95 420 CYS A N 1
ATOM 1521 C CA . CYS A 1 212 ? -26.357 17.804 3.291 1.00 37.46 420 CYS A CA 1
ATOM 1522 C C . CYS A 1 212 ? -25.856 16.775 2.260 1.00 38.44 420 CYS A C 1
ATOM 1523 O O . CYS A 1 212 ? -26.538 16.507 1.259 1.00 38.33 420 CYS A O 1
ATOM 1526 N N . LEU A 1 213 ? -24.669 16.219 2.507 1.00 38.24 421 LEU A N 1
ATOM 1527 C CA . LEU A 1 213 ? -24.039 15.276 1.570 1.00 40.40 421 LEU A CA 1
ATOM 1528 C C . LEU A 1 213 ? -24.691 13.904 1.570 1.00 41.62 421 LEU A C 1
ATOM 1529 O O . LEU A 1 213 ? -24.696 13.215 0.543 1.00 42.78 421 LEU A O 1
ATOM 1534 N N . SER A 1 214 ? -25.238 13.506 2.710 1.00 41.56 422 SER A N 1
ATOM 1535 C CA . SER A 1 214 ? -25.720 12.122 2.890 1.00 43.19 422 SER A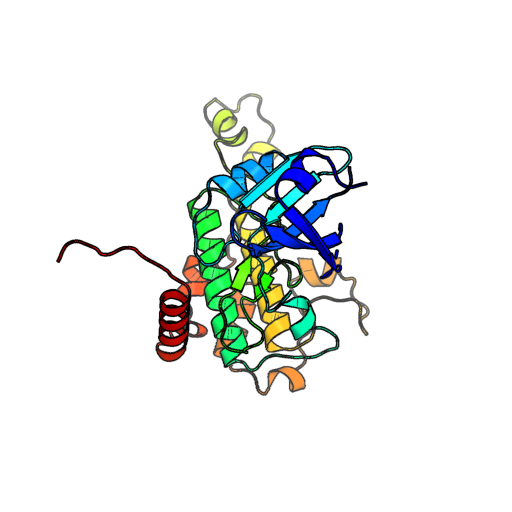 CA 1
ATOM 1536 C C . SER A 1 214 ? -27.245 11.990 3.026 1.00 44.12 422 SER A C 1
ATOM 1537 O O . SER A 1 214 ? -27.790 10.932 2.739 1.00 44.99 422 SER A O 1
ATOM 1540 N N . GLY A 1 215 ? -27.917 13.057 3.468 1.00 44.35 423 GLY A N 1
ATOM 1541 C CA . GLY A 1 215 ? -29.380 13.058 3.730 1.00 44.23 423 GLY A CA 1
ATOM 1542 C C . GLY A 1 215 ? -29.778 12.432 5.063 1.00 44.61 423 GLY A C 1
ATOM 1543 O O . GLY A 1 215 ? -30.962 12.191 5.324 1.00 45.56 423 GLY A O 1
ATOM 1544 N N . TYR A 1 216 ? -28.790 12.141 5.911 1.00 43.18 424 TYR A N 1
ATOM 1545 C CA . TYR A 1 216 ? -29.041 11.529 7.215 1.00 42.57 424 TYR A CA 1
ATOM 1546 C C . TYR A 1 216 ? -28.045 12.087 8.256 1.00 41.14 424 TYR A C 1
ATOM 1547 O O . TYR A 1 216 ? -26.912 12.435 7.892 1.00 39.43 424 TYR A O 1
ATOM 1556 N N . PRO A 1 217 ? -28.467 12.189 9.532 1.00 40.36 425 PRO A N 1
ATOM 1557 C CA . PRO A 1 217 ? -27.567 12.774 10.555 1.00 39.26 425 PRO A CA 1
ATOM 1558 C C . PRO A 1 217 ? -26.443 11.830 10.972 1.00 38.81 425 PRO A C 1
ATOM 1559 O O . PRO A 1 217 ? -26.639 10.611 10.988 1.00 38.71 425 PRO A O 1
ATOM 1563 N N . PRO A 1 218 ? -25.243 12.378 11.287 1.00 38.00 426 PRO A N 1
ATOM 1564 C CA . PRO A 1 218 ? -24.153 11.489 11.747 1.00 38.34 426 PRO A CA 1
ATOM 1565 C C . PRO A 1 218 ? -24.388 10.855 13.126 1.00 39.24 426 PRO A C 1
ATOM 1566 O O . PRO A 1 218 ? -23.920 9.757 13.391 1.00 40.17 426 PRO A O 1
ATOM 1570 N N . PHE A 1 219 ? -25.085 11.557 14.007 1.00 38.45 427 PHE A N 1
ATOM 1571 C CA . PHE A 1 219 ? -25.320 11.046 15.322 1.00 39.96 427 PHE A CA 1
ATOM 1572 C C . PHE A 1 219 ? -26.813 11.055 15.550 1.00 41.24 427 PHE A C 1
ATOM 1573 O O . PHE A 1 219 ? -27.473 12.105 15.450 1.00 40.94 427 PHE A O 1
ATOM 1581 N N . SER A 1 220 ? -27.364 9.889 15.843 1.00 43.92 428 SER A N 1
ATOM 1582 C CA . SER A 1 220 ? -28.786 9.817 16.142 1.00 46.39 428 SER A CA 1
ATOM 1583 C C . SER A 1 220 ? -29.106 8.508 16.825 1.00 48.63 428 SER A C 1
ATOM 1584 O O . SER A 1 220 ? -28.270 7.614 16.909 1.00 49.00 428 SER A O 1
ATOM 1587 N N . GLU A 1 221 ? -30.329 8.398 17.312 1.00 50.80 429 GLU A N 1
ATOM 1588 C CA . GLU A 1 221 ? -30.709 7.190 18.023 1.00 53.75 429 GLU A CA 1
ATOM 1589 C C . GLU A 1 221 ? -31.420 6.184 17.119 1.00 55.04 429 GLU A C 1
ATOM 1590 O O . GLU A 1 221 ? -31.858 5.147 17.589 1.00 56.44 429 GLU A O 1
ATOM 1596 N N . HIS A 1 222 ? -31.439 6.453 15.810 1.00 54.61 430 HIS A N 1
ATOM 1597 C CA . HIS A 1 222 ? -32.126 5.575 14.870 1.00 56.34 430 HIS A CA 1
ATOM 1598 C C . HIS A 1 222 ? -31.364 4.273 14.693 1.00 57.33 430 HIS A C 1
ATOM 1599 O O . HIS A 1 222 ? -30.185 4.280 14.326 1.00 56.11 430 HIS A O 1
ATOM 1606 N N . ARG A 1 223 ? -32.062 3.165 14.951 1.00 58.86 431 ARG A N 1
ATOM 1607 C CA . ARG A 1 223 ? -31.497 1.822 14.834 1.00 60.25 431 ARG A CA 1
ATOM 1608 C C . ARG A 1 223 ? -30.038 1.760 15.331 1.00 59.42 431 ARG A C 1
ATOM 1609 O O . ARG A 1 223 ? -29.111 1.467 14.559 1.00 59.19 431 ARG A O 1
ATOM 1617 N N . THR A 1 224 ? -29.843 2.073 16.615 1.00 58.30 432 THR A N 1
ATOM 1618 C CA . THR A 1 224 ? -28.552 1.856 17.274 1.00 56.70 432 THR A CA 1
ATOM 1619 C C . THR A 1 224 ? -28.703 1.727 18.784 1.00 56.14 432 THR A C 1
ATOM 1620 O O . THR A 1 224 ? -29.651 2.251 19.377 1.00 55.68 432 THR A O 1
ATOM 1624 N N . GLN A 1 225 ? -27.737 1.040 19.384 1.00 55.22 433 GLN A N 1
ATOM 1625 C CA . GLN A 1 225 ? -27.718 0.778 20.813 1.00 55.39 433 GLN A CA 1
ATOM 1626 C C . GLN A 1 225 ? -26.898 1.799 21.591 1.00 52.62 433 GLN A C 1
ATOM 1627 O O . GLN A 1 225 ? -27.029 1.899 22.808 1.00 53.08 433 GLN A O 1
ATOM 1633 N N . VAL A 1 226 ? -26.043 2.550 20.892 1.00 49.07 434 VAL A N 1
ATOM 1634 C CA . VAL A 1 226 ? -25.110 3.458 21.545 1.00 46.43 434 VAL A CA 1
ATOM 1635 C C . VAL A 1 226 ? -25.832 4.780 21.800 1.00 43.75 434 VAL A C 1
ATOM 1636 O O . VAL A 1 226 ? -26.539 5.266 20.921 1.00 42.30 434 VAL A O 1
ATOM 1640 N N . SER A 1 227 ? -25.719 5.321 23.008 1.00 41.64 435 SER A N 1
ATOM 1641 C CA . SER A 1 227 ? -26.448 6.544 23.306 1.00 40.86 435 SER A CA 1
ATOM 1642 C C . SER A 1 227 ? -25.952 7.691 22.404 1.00 39.20 435 SER A C 1
ATOM 1643 O O . SER A 1 227 ? -24.814 7.660 21.897 1.00 38.22 435 SER A O 1
ATOM 1646 N N . LEU A 1 228 ? -26.798 8.705 22.202 1.00 38.36 436 LEU A N 1
ATOM 1647 C CA . LEU A 1 228 ? -26.396 9.873 21.400 1.00 38.10 436 LEU A CA 1
ATOM 1648 C C . LEU A 1 228 ? -25.157 10.577 21.967 1.00 36.86 436 LEU A C 1
ATOM 1649 O O . LEU A 1 228 ? -24.219 10.935 21.223 1.00 35.89 436 LEU A O 1
ATOM 1654 N N . LYS A 1 229 ? -25.141 10.759 23.283 1.00 36.84 437 LYS A N 1
ATOM 1655 C CA . LYS A 1 229 ? -23.999 11.378 23.970 1.00 36.65 437 LYS A CA 1
ATOM 1656 C C . LYS A 1 229 ? -22.681 10.622 23.702 1.00 37.15 437 LYS A C 1
ATOM 1657 O O . LYS A 1 229 ? -21.630 11.229 23.402 1.00 35.64 437 LYS A O 1
ATOM 1663 N N . ASP A 1 230 ? -22.725 9.303 23.872 1.00 37.54 438 ASP A N 1
ATOM 1664 C CA . ASP A 1 230 ? -21.546 8.472 23.602 1.00 38.47 438 ASP A CA 1
ATOM 1665 C C . ASP A 1 230 ? -21.109 8.524 22.159 1.00 36.95 438 ASP A C 1
ATOM 1666 O O . ASP A 1 230 ? -19.906 8.511 21.895 1.00 38.28 438 ASP A O 1
ATOM 1671 N N . GLN A 1 231 ? -22.063 8.518 21.216 1.00 36.95 439 GLN A N 1
ATOM 1672 C CA . GLN A 1 231 ? -21.714 8.612 19.795 1.00 37.02 439 GLN A CA 1
ATOM 1673 C C . GLN A 1 231 ? -20.926 9.908 19.594 1.00 35.93 439 GLN A C 1
ATOM 1674 O O . GLN A 1 231 ? -19.850 9.924 18.988 1.00 35.44 439 GLN A O 1
ATOM 1680 N N . ILE A 1 232 ? -21.453 10.997 20.141 1.00 34.45 440 ILE A N 1
ATOM 1681 C CA . ILE A 1 232 ? -20.838 12.317 19.931 1.00 33.82 440 ILE A CA 1
ATOM 1682 C C . ILE A 1 232 ? -19.460 12.445 20.609 1.00 33.17 440 ILE A C 1
ATOM 1683 O O . ILE A 1 232 ? -18.496 12.863 19.979 1.00 33.78 440 ILE A O 1
ATOM 1688 N N . THR A 1 233 ? -19.343 12.138 21.898 1.00 35.04 441 THR A N 1
ATOM 1689 C CA . THR A 1 233 ? -18.032 12.331 22.592 1.00 35.05 441 THR A CA 1
ATOM 1690 C C . THR A 1 233 ? -16.932 11.390 22.092 1.00 36.36 441 THR A C 1
ATOM 1691 O O . THR A 1 233 ? -15.741 11.720 22.168 1.00 35.05 441 THR A O 1
ATOM 1695 N N . SER A 1 234 ? -17.326 10.235 21.576 1.00 37.15 442 SER A N 1
ATOM 1696 C CA . SER A 1 234 ? -16.339 9.318 20.977 1.00 39.15 442 SER A CA 1
ATOM 1697 C C . SER A 1 234 ? -15.989 9.763 19.547 1.00 39.14 442 SER A C 1
ATOM 1698 O O . SER A 1 234 ? -14.954 9.369 19.007 1.00 40.02 442 SER A O 1
ATOM 1701 N N . GLY A 1 235 ? -16.848 10.592 18.951 1.00 38.95 443 GLY A N 1
ATOM 1702 C CA . GLY A 1 235 ? -16.694 11.032 17.557 1.00 38.69 443 GLY A CA 1
ATOM 1703 C C . GLY A 1 235 ? -17.062 9.989 16.525 1.00 40.06 443 GLY A C 1
ATOM 1704 O O . GLY A 1 235 ? -16.765 10.142 15.333 1.00 39.59 443 GLY A O 1
ATOM 1705 N N . LYS A 1 236 ? -17.711 8.916 16.977 1.00 40.66 444 LYS A N 1
ATOM 1706 C CA . LYS A 1 236 ? -17.994 7.791 16.087 1.00 43.44 444 LYS A CA 1
ATOM 1707 C C . LYS A 1 236 ? -19.345 7.986 15.413 1.00 43.52 444 LYS A C 1
ATOM 1708 O O . LYS A 1 236 ? -20.385 7.526 15.917 1.00 43.53 444 LYS A O 1
ATOM 1714 N N . TYR A 1 237 ? -19.319 8.696 14.285 1.00 42.02 445 TYR A N 1
ATOM 1715 C CA . TYR A 1 237 ? -20.507 8.930 13.480 1.00 42.18 445 TYR A CA 1
ATOM 1716 C C . TYR A 1 237 ? -20.943 7.632 12.796 1.00 43.69 445 TYR A C 1
ATOM 1717 O O . TYR A 1 237 ? -20.123 6.729 12.566 1.00 43.53 445 TYR A O 1
ATOM 1726 N N . ASN A 1 238 ? -22.225 7.575 12.464 1.00 44.10 446 ASN A N 1
ATOM 1727 C CA . ASN A 1 238 ? -22.803 6.456 11.743 1.00 46.03 446 ASN A CA 1
ATOM 1728 C C . ASN A 1 238 ? -22.441 6.542 10.258 1.00 46.21 446 ASN A C 1
ATOM 1729 O O . ASN A 1 238 ? -22.978 7.369 9.508 1.00 45.59 446 ASN A O 1
ATOM 1734 N N . PHE A 1 239 ? -21.508 5.697 9.830 1.00 47.92 447 PHE A N 1
ATOM 1735 C CA . PHE A 1 239 ? -21.103 5.689 8.427 1.00 49.61 447 PHE A CA 1
ATOM 1736 C C . PHE A 1 239 ? -21.784 4.574 7.620 1.00 51.97 447 PHE A C 1
ATOM 1737 O O . PHE A 1 239 ? -21.578 3.403 7.884 1.00 52.18 447 PHE A O 1
ATOM 1745 N N . ILE A 1 240 ? -22.610 4.940 6.650 1.00 53.27 448 ILE A N 1
ATOM 1746 C CA . ILE A 1 240 ? -23.289 3.927 5.827 1.00 55.99 448 ILE A CA 1
ATOM 1747 C C . ILE A 1 240 ? -22.702 3.947 4.412 1.00 58.34 448 ILE A C 1
ATOM 1748 O O . ILE A 1 240 ? -23.024 4.833 3.624 1.00 57.29 448 ILE A O 1
ATOM 1753 N N . PRO A 1 241 ? -21.837 2.965 4.087 1.00 55.14 449 PRO A N 1
ATOM 1754 C CA . PRO A 1 241 ? -21.105 3.015 2.803 1.00 57.88 449 PRO A CA 1
ATOM 1755 C C . PRO A 1 241 ? -21.978 3.273 1.554 1.00 59.48 449 PRO A C 1
ATOM 1756 O O . PRO A 1 241 ? -21.575 4.021 0.669 1.00 59.44 449 PRO A O 1
ATOM 1760 N N . GLU A 1 242 ? -23.163 2.671 1.508 1.00 61.83 450 GLU A N 1
ATOM 1761 C CA . GLU A 1 242 ? -24.027 2.687 0.321 1.00 63.45 450 GLU A CA 1
ATOM 1762 C C . GLU A 1 242 ? -24.535 4.073 -0.006 1.00 61.33 450 GLU A C 1
ATOM 1763 O O . GLU A 1 242 ? -24.637 4.433 -1.177 1.00 62.09 450 GLU A O 1
ATOM 1769 N N . VAL A 1 243 ? -24.857 4.842 1.032 1.00 58.24 451 VAL A N 1
ATOM 1770 C CA . VAL A 1 243 ? -25.292 6.225 0.877 1.00 56.50 451 VAL A CA 1
ATOM 1771 C C . VAL A 1 243 ? -24.100 7.077 0.396 1.00 55.50 451 VAL A C 1
ATOM 1772 O O . VAL A 1 243 ? -24.253 7.936 -0.475 1.00 54.74 451 VAL A O 1
ATOM 1776 N N . TRP A 1 244 ? -22.912 6.768 0.920 1.00 55.56 452 TRP A N 1
ATOM 1777 C CA . TRP A 1 244 ? -21.716 7.578 0.705 1.00 54.21 452 TRP A CA 1
ATOM 1778 C C . TRP A 1 244 ? -20.943 7.268 -0.578 1.00 56.37 452 TRP A C 1
ATOM 1779 O O . TRP A 1 244 ? -20.123 8.080 -1.004 1.00 55.55 452 TRP A O 1
ATOM 1790 N N . ALA A 1 245 ? -21.216 6.114 -1.210 1.00 58.04 453 ALA A N 1
ATOM 1791 C CA . ALA A 1 245 ? -20.449 5.675 -2.385 1.00 60.46 453 ALA A CA 1
ATOM 1792 C C . ALA A 1 245 ? -20.455 6.697 -3.528 1.00 60.12 453 ALA A C 1
ATOM 1793 O O . ALA A 1 245 ? -19.456 6.863 -4.219 1.00 61.05 453 ALA A O 1
ATOM 1795 N N . GLU A 1 246 ? -21.568 7.402 -3.692 1.00 59.74 454 GLU A N 1
ATOM 1796 C CA . GLU A 1 246 ? -21.707 8.411 -4.749 1.00 60.01 454 GLU A CA 1
ATOM 1797 C C . GLU A 1 246 ? -21.114 9.794 -4.395 1.00 57.60 454 GLU A C 1
ATOM 1798 O O . GLU A 1 246 ? -20.983 10.658 -5.270 1.00 58.53 454 GLU A O 1
ATOM 1804 N N . VAL A 1 247 ? -20.761 9.996 -3.127 1.00 53.90 455 VAL A N 1
ATOM 1805 C CA . VAL A 1 247 ? -20.101 11.230 -2.678 1.00 50.14 455 VAL A CA 1
ATOM 1806 C C . VAL A 1 247 ? -18.566 11.140 -2.865 1.00 49.68 455 VAL A C 1
ATOM 1807 O O . VAL A 1 247 ? -17.972 10.086 -2.680 1.00 49.00 455 VAL A O 1
ATOM 1811 N N . SER A 1 248 ? -17.923 12.249 -3.219 1.00 47.74 456 SER A N 1
ATOM 1812 C CA . SER A 1 248 ? -16.473 12.234 -3.395 1.00 47.53 456 SER A CA 1
ATOM 1813 C C . SER A 1 248 ? -15.671 11.958 -2.095 1.00 47.90 456 SER A C 1
ATOM 1814 O O . SER A 1 248 ? -16.113 12.305 -0.989 1.00 45.31 456 SER A O 1
ATOM 1817 N N . GLU A 1 249 ? -14.492 11.336 -2.252 1.00 49.13 457 GLU A N 1
ATOM 1818 C CA . GLU A 1 249 ? -13.510 11.210 -1.158 1.00 49.61 457 GLU A CA 1
ATOM 1819 C C . GLU A 1 249 ? -13.127 12.543 -0.478 1.00 47.55 457 GLU A C 1
ATOM 1820 O O . GLU A 1 249 ? -13.000 12.576 0.748 1.00 45.93 457 GLU A O 1
ATOM 1826 N N . LYS A 1 250 ? -12.930 13.607 -1.273 1.00 46.94 458 LYS A N 1
ATOM 1827 C CA . LYS A 1 250 ? -12.582 14.955 -0.756 1.00 45.83 458 LYS A CA 1
ATOM 1828 C C . LYS A 1 250 ? -13.646 15.547 0.170 1.00 43.21 458 LYS A C 1
ATOM 1829 O O . LYS A 1 250 ? -13.302 16.146 1.191 1.00 42.10 458 LYS A O 1
ATOM 1835 N N . ALA A 1 251 ? -14.925 15.401 -0.197 1.00 41.96 459 ALA A N 1
ATOM 1836 C CA . ALA A 1 251 ? -16.031 15.915 0.603 1.00 39.66 459 ALA A CA 1
ATOM 1837 C C . ALA A 1 251 ? -16.075 15.215 1.942 1.00 39.44 459 ALA A C 1
ATOM 1838 O O . ALA A 1 251 ? -16.254 15.851 2.986 1.00 36.58 459 ALA A O 1
ATOM 1840 N N . LEU A 1 252 ? -15.906 13.895 1.913 1.00 38.78 460 LEU A N 1
ATOM 1841 C CA . LEU A 1 252 ? -15.920 13.149 3.160 1.00 39.66 460 LEU A CA 1
ATOM 184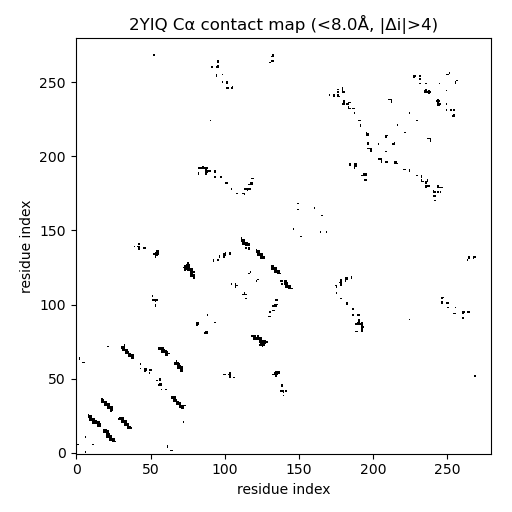2 C C . LEU A 1 252 ? -14.683 13.489 4.005 1.00 38.51 460 LEU A C 1
ATOM 1843 O O . LEU A 1 252 ? -14.779 13.526 5.237 1.00 37.92 460 LEU A O 1
ATOM 1848 N N . ASP A 1 253 ? -13.535 13.681 3.348 1.00 38.45 461 ASP A N 1
ATOM 1849 C CA . ASP A 1 253 ? -12.322 14.079 4.052 1.00 38.98 461 ASP A CA 1
ATOM 1850 C C . ASP A 1 253 ? -12.524 15.378 4.837 1.00 36.57 461 ASP A C 1
ATOM 1851 O O . ASP A 1 253 ? -12.089 15.456 5.984 1.00 35.80 461 ASP A O 1
ATOM 1856 N N . LEU A 1 254 ? -13.164 16.377 4.220 1.00 34.73 462 LEU A N 1
ATOM 1857 C CA . LEU A 1 254 ? -13.518 17.628 4.962 1.00 33.76 462 LEU A CA 1
ATOM 1858 C C . LEU A 1 254 ? -14.414 17.344 6.154 1.00 32.82 462 LEU A C 1
ATOM 1859 O O . LEU A 1 254 ? -14.170 17.839 7.264 1.00 31.51 462 LEU A O 1
ATOM 1864 N N . VAL A 1 255 ? -15.469 16.554 5.943 1.00 33.23 463 VAL A N 1
ATOM 1865 C CA . VAL A 1 255 ? -16.357 16.214 7.047 1.00 33.01 463 VAL A CA 1
ATOM 1866 C C . VAL A 1 255 ? -15.554 15.638 8.209 1.00 33.98 463 VAL A C 1
ATOM 1867 O O . VAL A 1 255 ? -15.739 16.026 9.368 1.00 32.07 463 VAL A O 1
ATOM 1871 N N . LYS A 1 256 ? -14.672 14.694 7.894 1.00 35.00 464 LYS A N 1
ATOM 1872 C CA . LYS A 1 256 ? -13.855 14.069 8.934 1.00 36.70 464 LYS A CA 1
ATOM 1873 C C . LYS A 1 256 ? -12.984 15.047 9.730 1.00 36.23 464 LYS A C 1
ATOM 1874 O O . LYS A 1 256 ? -12.765 14.833 10.940 1.00 37.67 464 LYS A O 1
ATOM 1880 N N . LYS A 1 257 ? -12.517 16.112 9.071 1.00 34.77 465 LYS A N 1
ATOM 1881 C CA . LYS A 1 257 ? -11.620 17.073 9.719 1.00 35.09 465 LYS A CA 1
ATOM 1882 C C . LYS A 1 257 ? -12.395 18.048 10.598 1.00 32.21 465 LYS A C 1
ATOM 1883 O O . LYS A 1 257 ? -11.818 18.712 11.472 1.00 31.90 465 LYS A O 1
ATOM 1889 N N . LEU A 1 258 ? -13.694 18.126 10.359 1.00 30.45 466 LEU A N 1
ATOM 1890 C CA . LEU A 1 258 ? -14.592 19.018 11.133 1.00 28.50 466 LEU A CA 1
ATOM 1891 C C . LEU A 1 258 ? -15.196 18.267 12.304 1.00 29.20 466 LEU A C 1
ATOM 1892 O O . LEU A 1 258 ? -15.471 18.876 13.361 1.00 29.07 466 LEU A O 1
ATOM 1897 N N . LEU A 1 259 ? -15.418 16.965 12.126 1.00 29.47 467 LEU A N 1
ATOM 1898 C CA . LEU A 1 259 ? -15.990 16.127 13.189 1.00 31.60 467 LEU A CA 1
ATOM 1899 C C . LEU A 1 259 ? -14.892 15.493 14.033 1.00 33.04 467 LEU A C 1
ATOM 1900 O O . LEU A 1 259 ? -14.886 14.287 14.275 1.00 37.03 467 LEU A O 1
ATOM 1905 N N . VAL A 1 260 ? -13.961 16.322 14.481 1.00 32.24 468 VAL A N 1
ATOM 1906 C CA . VAL A 1 260 ? -12.834 15.907 15.289 1.00 33.23 468 VAL A CA 1
ATOM 1907 C C . VAL A 1 260 ? -13.189 16.293 16.719 1.00 32.52 468 VAL A C 1
ATOM 1908 O O . VAL A 1 260 ? -13.612 17.435 16.977 1.00 30.84 468 VAL A O 1
ATOM 1912 N N . VAL A 1 261 ? -13.039 15.339 17.616 1.00 33.11 469 VAL A N 1
ATOM 1913 C CA . VAL A 1 261 ? -13.466 15.479 18.994 1.00 33.60 469 VAL A CA 1
ATOM 1914 C C . VAL A 1 261 ? -12.662 16.523 19.794 1.00 33.17 469 VAL A C 1
ATOM 1915 O O . VAL A 1 261 ? -13.248 17.279 20.599 1.00 32.12 469 VAL A O 1
ATOM 1919 N N . ASP A 1 262 ? -11.357 16.601 19.538 1.00 32.27 470 ASP A N 1
ATOM 1920 C CA . ASP A 1 262 ? -10.488 17.578 20.223 1.00 32.40 470 ASP A CA 1
ATOM 1921 C C . ASP A 1 262 ? -10.693 18.967 19.582 1.00 30.39 470 ASP A C 1
ATOM 1922 O O . ASP A 1 262 ? -10.312 19.177 18.429 1.00 29.39 470 ASP A O 1
ATOM 1927 N N . PRO A 1 263 ? -11.271 19.930 20.337 1.00 30.13 471 PRO A N 1
ATOM 1928 C CA . PRO A 1 263 ? -11.540 21.240 19.709 1.00 29.08 471 PRO A CA 1
ATOM 1929 C C . PRO A 1 263 ? -10.259 21.978 19.277 1.00 29.31 471 PRO A C 1
ATOM 1930 O O . PRO A 1 263 ? -10.335 22.758 18.342 1.00 28.70 471 PRO A O 1
ATOM 1934 N N . LYS A 1 264 ? -9.095 21.697 19.891 1.00 29.63 472 LYS A N 1
ATOM 1935 C CA . LYS A 1 264 ? -7.838 22.336 19.436 1.00 31.20 472 LYS A CA 1
ATOM 1936 C C . LYS A 1 264 ? -7.337 21.753 18.106 1.00 32.61 472 LYS A C 1
ATOM 1937 O O . LYS A 1 264 ? -6.664 22.455 17.330 1.00 34.29 472 LYS A O 1
ATOM 1943 N N . ALA A 1 265 ? -7.657 20.489 17.840 1.00 31.74 473 ALA A N 1
ATOM 1944 C CA . ALA A 1 265 ? -7.234 19.845 16.558 1.00 32.34 473 ALA A CA 1
ATOM 1945 C C . ALA A 1 265 ? -8.241 20.025 15.413 1.00 30.67 473 ALA A C 1
ATOM 1946 O O . ALA A 1 265 ? -7.886 19.995 14.194 1.00 31.93 473 ALA A O 1
ATOM 1948 N N . ARG A 1 266 ? -9.495 20.265 15.775 1.00 28.44 474 ARG A N 1
ATOM 1949 C CA . ARG A 1 266 ? -10.595 20.464 14.790 1.00 27.61 474 ARG A CA 1
ATOM 1950 C C . ARG A 1 266 ? -10.253 21.547 13.796 1.00 28.18 474 ARG A C 1
ATOM 1951 O O . ARG A 1 266 ? -9.637 22.582 14.166 1.00 27.89 474 ARG A O 1
ATOM 1959 N N . PHE A 1 267 ? -10.605 21.317 12.517 1.00 27.64 475 PHE A N 1
ATOM 1960 C CA . PHE A 1 267 ? -10.426 22.359 11.511 1.00 28.63 475 PHE A CA 1
ATOM 1961 C C . PHE A 1 267 ? -11.111 23.655 11.903 1.00 27.47 475 PHE A C 1
ATOM 1962 O O . PHE A 1 267 ? -12.250 23.659 12.359 1.00 27.25 475 PHE A O 1
ATOM 1970 N N . THR A 1 268 ? -10.412 24.760 11.674 1.00 28.08 476 THR A N 1
ATOM 1971 C CA . THR A 1 268 ? -11.018 26.084 11.731 1.00 28.04 476 THR A CA 1
ATOM 1972 C C . THR A 1 268 ? -11.701 26.391 10.398 1.00 27.23 476 THR A C 1
ATOM 1973 O O . THR A 1 268 ? -11.552 25.646 9.428 1.00 26.87 476 THR A O 1
ATOM 1977 N N . THR A 1 269 ? -12.451 27.490 10.333 1.00 27.48 477 THR A N 1
ATOM 1978 C CA . THR A 1 269 ? -13.046 27.900 9.050 1.00 28.20 477 THR A CA 1
ATOM 1979 C C . THR A 1 269 ? -11.954 28.194 8.001 1.00 29.54 477 THR A C 1
ATOM 1980 O O . THR A 1 269 ? -12.134 27.880 6.813 1.00 28.24 477 THR A O 1
ATOM 1984 N N . GLU A 1 270 ? -10.831 28.788 8.424 1.00 29.51 478 GLU A N 1
ATOM 1985 C CA . GLU A 1 270 ? -9.732 29.050 7.451 1.00 31.77 478 GLU A CA 1
ATOM 1986 C C . GLU A 1 270 ? -9.204 27.738 6.848 1.00 30.98 478 GLU A C 1
ATOM 1987 O O . GLU A 1 270 ? -8.930 27.664 5.628 1.00 32.13 478 GLU A O 1
ATOM 1993 N N . GLU A 1 271 ? -9.021 26.735 7.697 1.00 30.63 479 GLU A N 1
ATOM 1994 C CA . GLU A 1 271 ? -8.516 25.423 7.257 1.00 31.24 479 GLU A CA 1
ATOM 1995 C C . GLU A 1 271 ? -9.509 24.761 6.312 1.00 30.92 479 GLU A C 1
ATOM 1996 O O . GLU A 1 271 ? -9.098 24.190 5.289 1.00 31.96 479 GLU A O 1
ATOM 2002 N N . ALA A 1 272 ? -10.804 24.837 6.654 1.00 29.83 480 ALA A N 1
ATOM 2003 C CA . ALA A 1 272 ? -11.847 24.284 5.804 1.00 30.73 480 ALA A CA 1
ATOM 2004 C C . ALA A 1 272 ? -11.861 25.001 4.440 1.00 31.70 480 ALA A C 1
ATOM 2005 O O . ALA A 1 272 ? -11.964 24.352 3.416 1.00 32.66 480 ALA A O 1
ATOM 2007 N N . LEU A 1 273 ? -11.742 26.330 4.442 1.00 31.49 481 LEU A N 1
ATOM 2008 C CA . LEU A 1 273 ? -11.726 27.100 3.186 1.00 33.02 481 LEU A CA 1
ATOM 2009 C C . LEU A 1 273 ? -10.502 26.778 2.327 1.00 35.19 481 LEU A C 1
ATOM 2010 O O . LEU A 1 273 ? -10.533 26.972 1.094 1.00 36.32 481 LEU A O 1
ATOM 2015 N N . ARG A 1 274 ? -9.448 26.250 2.954 1.00 36.33 482 ARG A N 1
ATOM 2016 C CA . ARG A 1 274 ? -8.236 25.854 2.198 1.00 38.29 482 ARG A CA 1
ATOM 2017 C C . ARG A 1 274 ? -8.249 24.386 1.749 1.00 38.40 482 ARG A C 1
ATOM 2018 O O . ARG A 1 274 ? -7.361 23.965 1.000 1.00 38.84 482 ARG A O 1
ATOM 2026 N N . HIS A 1 275 ? -9.254 23.630 2.176 1.00 35.78 483 HIS A N 1
ATOM 2027 C CA . HIS A 1 275 ? -9.323 22.192 1.909 1.00 36.33 483 HIS A CA 1
ATOM 2028 C C . HIS A 1 275 ? -9.506 21.950 0.386 1.00 37.82 483 HIS A C 1
ATOM 2029 O O . HIS A 1 275 ? -10.212 22.731 -0.273 1.00 37.23 483 HIS A O 1
ATOM 2036 N N . PRO A 1 276 ? -8.928 20.858 -0.144 1.00 39.41 484 PRO A N 1
ATOM 2037 C CA . PRO A 1 276 ? -9.099 20.552 -1.581 1.00 41.83 484 PRO A CA 1
ATOM 2038 C C . PRO A 1 276 ? -10.550 20.622 -2.091 1.00 42.22 484 PRO A C 1
ATOM 2039 O O . PRO A 1 276 ? -10.785 21.098 -3.216 1.00 42.75 484 PRO A O 1
ATOM 2043 N N . TRP A 1 277 ? -11.505 20.175 -1.277 1.00 41.77 485 TRP A N 1
ATOM 2044 C CA . TRP A 1 277 ? -12.891 20.134 -1.704 1.00 42.23 485 TRP A CA 1
ATOM 2045 C C . TRP A 1 277 ? -13.400 21.512 -2.083 1.00 42.46 485 TRP A C 1
ATOM 2046 O O . TRP A 1 277 ? -14.261 21.641 -2.951 1.00 43.47 485 TRP A O 1
ATOM 2057 N N . LEU A 1 278 ? -12.847 22.548 -1.465 1.00 41.74 486 LEU A N 1
ATOM 2058 C CA . LEU A 1 278 ? -13.334 23.886 -1.725 1.00 42.23 486 LEU A CA 1
ATOM 2059 C C . LEU A 1 278 ? -12.550 24.638 -2.786 1.00 43.85 486 LEU A C 1
ATOM 2060 O O . LEU A 1 278 ? -12.889 25.773 -3.078 1.00 43.95 486 LEU A O 1
ATOM 2065 N N . GLN A 1 279 ? -11.514 24.011 -3.330 1.00 45.18 487 GLN A N 1
ATOM 2066 C CA . GLN A 1 279 ? -10.708 24.624 -4.393 1.00 47.21 487 GLN A CA 1
ATOM 2067 C C . GLN A 1 279 ? -11.415 24.335 -5.707 1.00 48.20 487 GLN A C 1
ATOM 2068 O O . GLN A 1 279 ? -10.996 23.481 -6.495 1.00 50.13 487 GLN A O 1
ATOM 2074 N N . ASP A 1 280 ? -12.513 25.046 -5.924 1.00 48.01 488 ASP A N 1
ATOM 2075 C CA . ASP A 1 280 ? -13.421 24.732 -7.020 1.00 48.57 488 ASP A CA 1
ATOM 2076 C C . ASP A 1 280 ? -13.758 26.049 -7.713 1.00 49.14 488 ASP A C 1
ATOM 2077 O O . ASP A 1 280 ? -14.607 26.823 -7.232 1.00 47.37 488 ASP A O 1
ATOM 2082 N N . GLU A 1 281 ? -13.039 26.297 -8.818 1.00 49.95 489 GLU A N 1
ATOM 2083 C CA . GLU A 1 281 ? -13.143 27.545 -9.585 1.00 51.45 489 GLU A CA 1
ATOM 2084 C C . GLU A 1 281 ? -14.574 27.783 -10.070 1.00 50.40 489 GLU A C 1
ATOM 2085 O O . GLU A 1 281 ? -15.069 28.899 -10.011 1.00 49.40 489 GLU A O 1
ATOM 2091 N N . ASP A 1 282 ? -15.235 26.726 -10.538 1.00 50.23 490 ASP A N 1
ATOM 2092 C CA . ASP A 1 282 ? -16.596 26.840 -11.046 1.00 49.54 490 ASP A CA 1
ATOM 2093 C C . ASP A 1 282 ? -17.579 27.187 -9.946 1.00 47.08 490 ASP A C 1
ATOM 2094 O O . ASP A 1 282 ? -18.454 28.040 -10.127 1.00 46.02 490 ASP A O 1
ATOM 2099 N N . MET A 1 283 ? -17.454 26.515 -8.803 1.00 44.21 491 MET A N 1
ATOM 2100 C CA . MET A 1 283 ? -18.291 26.863 -7.663 1.00 42.57 491 MET A CA 1
ATOM 2101 C C . MET A 1 283 ? -18.090 28.336 -7.267 1.00 42.31 491 MET A C 1
ATOM 2102 O O . MET A 1 283 ? -19.074 29.053 -7.033 1.00 41.47 491 MET A O 1
ATOM 2107 N N . LYS A 1 284 ? -16.837 28.794 -7.219 1.00 42.91 492 LYS A N 1
ATOM 2108 C CA . LYS A 1 284 ? -16.562 30.152 -6.727 1.00 43.48 492 LYS A CA 1
ATOM 2109 C C . LYS A 1 284 ? -17.085 31.186 -7.705 1.00 44.41 492 LYS A C 1
ATOM 2110 O O . LYS A 1 284 ? -17.612 32.226 -7.303 1.00 43.60 492 LYS A O 1
ATOM 2116 N N . ARG A 1 285 ? -16.957 30.877 -9.001 1.00 45.69 493 ARG A N 1
ATOM 2117 C CA . ARG A 1 285 ? -17.546 31.710 -10.032 1.00 46.64 493 ARG A CA 1
ATOM 2118 C C . ARG A 1 285 ? -19.059 31.882 -9.868 1.00 45.10 493 ARG A C 1
ATOM 2119 O O . ARG A 1 285 ? -19.564 33.013 -9.936 1.00 44.66 493 ARG A O 1
ATOM 2127 N N . LYS A 1 286 ? -19.772 30.775 -9.656 1.00 44.54 494 LYS A N 1
ATOM 2128 C CA . LYS A 1 286 ? -21.222 30.795 -9.383 1.00 44.08 494 LYS A CA 1
ATOM 2129 C C . LYS A 1 286 ? -21.612 31.713 -8.220 1.00 42.34 494 LYS A C 1
ATOM 2130 O O . LYS A 1 286 ? -22.572 32.484 -8.305 1.00 40.99 494 LYS A O 1
ATOM 2136 N N . PHE A 1 287 ? -20.873 31.604 -7.116 1.00 42.17 495 PHE A N 1
ATOM 2137 C CA . PHE A 1 287 ? -21.126 32.438 -5.941 1.00 40.57 495 PHE A CA 1
ATOM 2138 C C . PHE A 1 287 ? -20.914 33.925 -6.282 1.00 42.51 495 PHE A C 1
ATOM 2139 O O . PHE A 1 287 ? -21.789 34.750 -5.995 1.00 41.38 495 PHE A O 1
ATOM 2147 N N . GLN A 1 288 ? -19.778 34.247 -6.915 1.00 44.70 496 GLN A N 1
ATOM 2148 C CA . GLN A 1 288 ? -19.504 35.621 -7.356 1.00 47.34 496 GLN A CA 1
ATOM 2149 C C . GLN A 1 288 ? -20.603 36.168 -8.281 1.00 48.18 496 GLN A C 1
ATOM 2150 O O . GLN A 1 288 ? -21.027 37.333 -8.122 1.00 48.10 496 GLN A O 1
ATOM 2156 N N . ASP A 1 289 ? -21.075 35.331 -9.214 1.00 49.39 497 ASP A N 1
ATOM 2157 C CA . ASP A 1 289 ? -22.174 35.723 -10.133 1.00 50.53 497 ASP A CA 1
ATOM 2158 C C . ASP A 1 289 ? -23.445 36.017 -9.359 1.00 49.26 497 ASP A C 1
ATOM 2159 O O . ASP A 1 289 ? -24.133 36.997 -9.650 1.00 48.85 497 ASP A O 1
ATOM 2164 N N . LEU A 1 290 ? -23.763 35.160 -8.384 1.00 47.64 498 LEU A N 1
ATOM 2165 C CA . LEU A 1 290 ? -24.966 35.339 -7.562 1.00 46.98 498 LEU A CA 1
ATOM 2166 C C . LEU A 1 290 ? -24.914 36.606 -6.695 1.00 47.49 498 LEU A C 1
ATOM 2167 O O . LEU A 1 290 ? -25.939 37.284 -6.520 1.00 46.57 498 LEU A O 1
ATOM 2172 N N . LEU A 1 291 ? -23.742 36.889 -6.127 1.00 47.69 499 LEU A N 1
ATOM 2173 C CA . LEU A 1 291 ? -23.521 38.146 -5.401 1.00 49.67 499 LEU A CA 1
ATOM 2174 C C . LEU A 1 291 ? -23.804 39.364 -6.287 1.00 51.94 499 LEU A C 1
ATOM 2175 O O . LEU A 1 291 ? -24.518 40.285 -5.873 1.00 52.39 499 LEU A O 1
ATOM 2180 N N . SER A 1 292 ? -23.215 39.361 -7.486 1.00 54.13 500 SER A N 1
ATOM 2181 C CA . SER A 1 292 ? -23.358 40.459 -8.464 1.00 57.10 500 SER A CA 1
ATOM 2182 C C . SER A 1 292 ? -24.820 40.719 -8.794 1.00 58.23 500 SER A C 1
ATOM 2183 O O . SER A 1 292 ? -25.282 41.856 -8.780 1.00 58.61 500 SER A O 1
ATOM 2186 N N . GLU A 1 293 ? -25.537 39.645 -9.102 1.00 59.24 501 GLU A N 1
ATOM 2187 C CA . GLU A 1 293 ? -26.966 39.711 -9.373 1.00 61.33 501 GLU A CA 1
ATOM 2188 C C . GLU A 1 293 ? -27.791 40.288 -8.201 1.00 60.81 501 GLU A C 1
ATOM 2189 O O . GLU A 1 293 ? -28.738 41.040 -8.450 1.00 61.44 501 GLU A O 1
ATOM 2195 N N . GLU A 1 294 ? -27.430 39.962 -6.949 1.00 59.90 502 GLU A N 1
ATOM 2196 C CA . GLU A 1 294 ? -28.152 40.478 -5.758 1.00 59.98 502 GLU A CA 1
ATOM 2197 C C . GLU A 1 294 ? -28.073 42.008 -5.602 1.00 61.21 502 GLU A C 1
ATOM 2198 O O . GLU A 1 294 ? -29.061 42.632 -5.216 1.00 61.50 502 GLU A O 1
ATOM 2204 N N . ASN A 1 295 ? -26.910 42.594 -5.900 1.00 62.10 503 ASN A N 1
ATOM 2205 C CA . ASN A 1 295 ? -26.607 44.002 -5.568 1.00 63.52 503 ASN A CA 1
ATOM 2206 C C . ASN A 1 295 ? -27.165 45.132 -6.504 1.00 64.83 503 ASN A C 1
ATOM 2207 O O . ASN A 1 295 ? -27.246 44.956 -7.720 1.00 66.10 503 ASN A O 1
ATOM 2212 N N . GLU A 1 296 ? -27.568 46.259 -5.887 1.00 64.67 504 GLU A N 1
ATOM 2213 C CA . GLU A 1 296 ? -28.170 47.447 -6.548 1.00 65.71 504 GLU A CA 1
ATOM 2214 C C . GLU A 1 296 ? -27.373 48.731 -6.265 1.00 66.11 504 GLU A C 1
ATOM 2215 O O . GLU A 1 296 ? -27.826 49.658 -5.588 1.00 65.69 504 GLU A O 1
ATOM 2221 N N . SER A 1 297 ? -26.171 48.776 -6.806 1.00 66.25 505 SER A N 1
ATOM 2222 C CA . SER A 1 297 ? -25.246 49.803 -6.417 1.00 66.89 505 SER A CA 1
ATOM 2223 C C . SER A 1 297 ? -25.472 51.087 -7.196 1.00 67.76 505 SER A C 1
ATOM 2224 O O . SER A 1 297 ? -26.156 51.129 -8.222 1.00 67.11 505 SER A O 1
ATOM 2227 N N . THR A 1 298 ? -24.904 52.142 -6.649 1.00 68.39 506 THR A N 1
ATOM 2228 C CA . THR A 1 298 ? -24.930 53.440 -7.272 1.00 70.51 506 THR A CA 1
ATOM 2229 C C . THR A 1 298 ? -23.828 53.508 -8.329 1.00 71.22 506 THR A C 1
ATOM 2230 O O . THR A 1 298 ? -22.977 52.620 -8.406 1.00 70.30 506 THR A O 1
ATOM 2234 N N . ALA A 1 299 ? -23.853 54.545 -9.159 1.00 72.93 507 ALA A N 1
ATOM 2235 C CA . ALA A 1 299 ? -22.736 54.818 -10.062 1.00 74.18 507 ALA A CA 1
ATOM 2236 C C . ALA A 1 299 ? -21.452 54.993 -9.233 1.00 73.91 507 ALA A C 1
ATOM 2237 O O . ALA A 1 299 ? -21.512 55.290 -8.040 1.00 72.60 507 ALA A O 1
ATOM 2239 N N . LEU A 1 300 ? -20.291 54.766 -9.825 1.00 74.86 508 LEU A N 1
ATOM 2240 C CA . LEU A 1 300 ? -19.055 55.044 -9.086 1.00 75.87 508 LEU A CA 1
ATOM 2241 C C . LEU A 1 300 ? -17.998 55.747 -9.955 1.00 78.47 508 LEU A C 1
ATOM 2242 O O . LEU A 1 300 ? -18.087 55.702 -11.184 1.00 79.38 508 LEU A O 1
ATOM 2247 N N . PRO A 1 301 ? -17.026 56.443 -9.323 1.00 80.12 509 PRO A N 1
ATOM 2248 C CA . PRO A 1 301 ? -15.994 57.120 -10.120 1.00 83.30 509 PRO A CA 1
ATOM 2249 C C . PRO A 1 301 ? -15.102 56.158 -10.910 1.00 83.90 509 PRO A C 1
ATOM 2250 O O . PRO A 1 301 ? -14.694 55.110 -10.390 1.00 82.18 509 PRO A O 1
ATOM 2254 N N . GLN A 1 302 ? -14.817 56.561 -12.152 1.00 86.98 510 GLN A N 1
ATOM 2255 C CA . GLN A 1 302 ? -14.149 55.757 -13.189 1.00 88.21 510 GLN A CA 1
ATOM 2256 C C . GLN A 1 302 ? -14.979 54.551 -13.607 1.00 86.94 510 GLN A C 1
ATOM 2257 O O . GLN A 1 302 ? -15.461 54.503 -14.741 1.00 88.70 510 GLN A O 1
#

Secondary structure (DSSP, 8-state):
---HHHHHHEEEEEE---EEEEEEETTTTEEEEEEEEE--HHHHHHHHH---TTBPPEEEEEESSEEEEEEE--TTEETHHHHSTT----HHHHHHHHHHHHHHHHHHHHTTEE----SGGGEEESSSSSS--EEE---TT-EE----HHHHHTTS-GGG--HHHHHHTTTTT-TTHHHHHHHHHHHHHHHHSS-SS--TT-SS-HHHHHHHT-----HHHHTTS-HHHHHHHHHHS-SSTTTSPPHHHHHHSGGG--HHHHHHHHHHHHHH--PPP---

GO terms:
  GO:0004674 protein serine/threonine kinase activity (F, IDA)
  GO:0042594 response to starvation (P, IDA)
  GO:2000785 regulation of autophagosome assembly (P, IDA)
  GO:2000786 positive regulation of autophagosome assembly (P, IDA)
  GO:0033554 cellular response to stress (P, IDA)
  GO:0006979 response to oxidative stress (P, IDA)
  GO:0106310 protein serine kinase activity (F, IMP)
  GO:0042770 signal transduction in response to DNA damage (P, IDA)
  GO:0006974 DNA damage response (P, IDA)
  GO:0045893 positive regulation of DNA-templated transcription (P, IDA)
  GO:0042803 protein homodimerization activity (F, IDA)
  GO:0050821 protein stabilization (P, IDA)
  GO:0046777 protein autophosphorylation (P, IDA)
  GO:0006355 regulation of DNA-templated transcription (P, IDA)
  GO:0042176 regulation of protein catabolic process (P, IMP)
  GO:0042770 signal transduction in response to DNA damage (P, IMP)
  GO:0030163 protein catabolic process (P, IMP)
  GO:0031573 mitotic intra-S DNA damage checkpoint signaling (P, IMP)
  GO:0006302 double-strand break repair (P, IMP)
  GO:0006974 DNA damage response (P, IMP)